Protein AF-A0A4Q3LIH8-F1 (afdb_monomer_lite)

Foldseek 3Di:
DDDDDDDDDDDPDPDDDPVVVVVVVVVVLLVVLLVLLV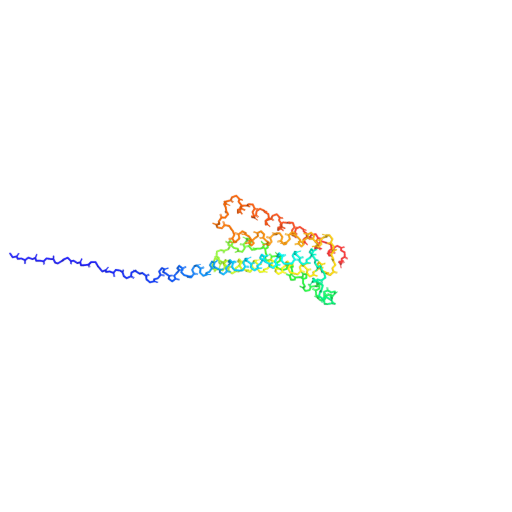VLLVLLVVLVCCVVPPLLVLEPPPLLVDPVLCVVLLVLLVVLLVLLVCLVVQLPDPVCVVPNSVSLSSNLVSLSSNLSSLSNNCSVPNDPLSVLLNVLSSLLSNLSSCCSNCVVPDDPVSNVVSVVSNVVSSVVNVVSSVVVVVCCVVPVD

Secondary structure (DSSP, 8-state):
--------PPP----SHHHHHHHHHHHHHHHHHHHHHHHHHHHHHHHHHHHHH-GGGG--THHHHSHHHHHHHHHHHHHHHHHHHHHHHHTT-GGGGGGHHHHHHHHHHHHHHHHHHHHHHHHH---HHHHHHHHHHHHHHHHHHHHHHHTTTS-HHHHHHHHHHHHHHHHHHHHHHHHHHHHHHHHH-

pLDDT: mean 87.02, std 15.23, range [40.81, 98.31]

Sequence (189 aa):
MISAFAPLLPARVGRTARPARAAKRVRAKAADTRSLAWCVLLFTLLLQAALALYPAALKLGAIQSSAAFKIASGYTMLALLAFAFGFGALRRLPALAPHVRRLHELHQVAGLAIVVLLALHVGQRPTGFLLGTFHAMALGVACGALRTLVGPRAGRAASAGLLGIHIAASCLVAAAALLHLYFVYAYTA

Radius of gyration: 24.88 Å; chains: 1; bounding box: 87×36×76 Å

Structure (mmCIF, N/CA/C/O backbone):
data_AF-A0A4Q3LIH8-F1
#
_entry.id   AF-A0A4Q3LIH8-F1
#
loop_
_atom_site.group_PDB
_atom_site.id
_atom_site.type_symbol
_atom_site.label_atom_id
_atom_site.label_alt_id
_atom_site.label_comp_id
_atom_site.label_asym_id
_atom_site.label_entity_id
_atom_site.label_seq_id
_atom_site.pdbx_PDB_ins_code
_atom_site.Cartn_x
_atom_site.Cartn_y
_atom_site.Cartn_z
_atom_site.occupancy
_atom_site.B_iso_or_equiv
_atom_site.auth_seq_id
_atom_site.auth_comp_id
_atom_site.auth_asym_id
_atom_site.auth_atom_id
_atom_site.pdbx_PDB_model_num
ATOM 1 N N . MET A 1 1 ? -68.896 9.487 55.558 1.00 40.81 1 MET A N 1
ATOM 2 C CA . MET A 1 1 ? -69.031 9.592 54.090 1.00 40.81 1 MET A CA 1
ATOM 3 C C . MET A 1 1 ? -67.744 9.098 53.462 1.00 40.81 1 MET A C 1
ATOM 5 O O . MET A 1 1 ? -66.673 9.547 53.845 1.00 40.81 1 MET A O 1
ATOM 9 N N . ILE A 1 2 ? -67.878 8.087 52.611 1.00 44.44 2 ILE A N 1
ATOM 10 C CA . ILE A 1 2 ? -66.812 7.308 51.979 1.00 44.44 2 ILE A CA 1
ATOM 11 C C . ILE A 1 2 ? -66.262 8.114 50.798 1.00 44.44 2 ILE A C 1
ATOM 13 O O . ILE A 1 2 ? -67.031 8.444 49.902 1.00 44.44 2 ILE A O 1
ATOM 17 N N . SER A 1 3 ? -64.956 8.385 50.771 1.00 43.91 3 SER A N 1
ATOM 18 C CA . SER A 1 3 ? -64.254 8.799 49.550 1.00 43.91 3 SER A CA 1
ATOM 19 C C . SER A 1 3 ? -63.131 7.816 49.271 1.00 43.91 3 SER A C 1
ATOM 21 O O . SER A 1 3 ? -62.064 7.855 49.879 1.00 43.91 3 SER A O 1
ATOM 23 N N . ALA A 1 4 ? -63.426 6.907 48.348 1.00 48.81 4 ALA A N 1
ATOM 24 C CA . ALA A 1 4 ? -62.461 6.070 47.669 1.00 48.81 4 ALA A CA 1
ATOM 25 C C . ALA A 1 4 ? -61.639 6.941 46.707 1.00 48.81 4 ALA A C 1
ATOM 27 O O . ALA A 1 4 ? -62.205 7.602 45.838 1.00 48.81 4 ALA A O 1
ATOM 28 N N . PHE A 1 5 ? -60.314 6.920 46.837 1.00 47.44 5 PHE A N 1
ATOM 29 C CA . PHE A 1 5 ? -59.406 7.409 45.801 1.00 47.44 5 PHE A CA 1
ATOM 30 C C . PHE A 1 5 ? -58.617 6.217 45.261 1.00 47.44 5 PHE A C 1
ATOM 32 O O . PHE A 1 5 ? -57.867 5.560 45.981 1.00 47.44 5 PHE A O 1
ATOM 39 N N . ALA A 1 6 ? -58.875 5.904 43.994 1.00 51.16 6 ALA A N 1
ATOM 40 C CA . ALA A 1 6 ? -58.273 4.804 43.259 1.00 51.16 6 ALA A CA 1
ATOM 41 C C . ALA A 1 6 ? -56.761 5.025 43.042 1.00 51.16 6 ALA A C 1
ATOM 43 O O . ALA A 1 6 ? -56.342 6.157 42.783 1.00 51.16 6 ALA A O 1
ATOM 44 N N . PRO A 1 7 ? -55.928 3.970 43.073 1.00 53.75 7 PRO A N 1
ATOM 45 C CA . PRO A 1 7 ? -54.529 4.082 42.692 1.00 53.75 7 PRO A CA 1
ATOM 46 C C . PRO A 1 7 ? -54.397 4.198 41.166 1.00 53.75 7 PRO A C 1
ATOM 48 O O . PRO A 1 7 ? -54.852 3.340 40.409 1.00 53.75 7 PRO A O 1
ATOM 51 N N . LEU A 1 8 ? -53.737 5.267 40.717 1.00 52.25 8 LEU A N 1
ATOM 52 C CA . LEU A 1 8 ? -53.278 5.443 39.341 1.00 52.25 8 LEU A CA 1
ATOM 53 C C . LEU A 1 8 ? -52.257 4.346 38.999 1.00 52.25 8 LEU A C 1
ATOM 55 O O . LEU A 1 8 ? -51.157 4.304 39.550 1.00 52.25 8 LEU A O 1
ATOM 59 N N . LEU A 1 9 ? -52.623 3.455 38.077 1.00 54.50 9 LEU A N 1
ATOM 60 C CA . LEU A 1 9 ? -51.712 2.481 37.476 1.00 54.50 9 LEU A CA 1
ATOM 61 C C . LEU A 1 9 ? -50.591 3.203 36.703 1.00 54.50 9 LEU A C 1
ATOM 63 O O . LEU A 1 9 ? -50.885 4.109 35.918 1.00 54.50 9 LEU A O 1
ATOM 67 N N . PRO A 1 10 ? -49.317 2.788 36.827 1.00 49.22 10 PRO A N 1
ATOM 68 C CA . PRO A 1 10 ? -48.265 3.308 35.971 1.00 49.22 10 PRO A CA 1
ATOM 69 C C . PRO A 1 10 ? -48.471 2.807 34.539 1.00 49.22 10 PRO A C 1
ATOM 71 O O . PRO A 1 10 ? -48.531 1.602 34.273 1.00 49.22 10 PRO A O 1
ATOM 74 N N . ALA A 1 11 ? -48.544 3.750 33.601 1.00 50.56 11 ALA A N 1
ATOM 75 C CA . ALA A 1 11 ? -48.501 3.476 32.176 1.00 50.56 11 ALA A CA 1
ATOM 76 C C . ALA A 1 11 ? -47.264 2.618 31.857 1.00 50.56 11 ALA A C 1
ATOM 78 O O . ALA A 1 11 ? -46.122 3.037 32.065 1.00 50.56 11 ALA A O 1
ATOM 79 N N . ARG A 1 12 ? -47.483 1.399 31.344 1.00 51.50 12 ARG A N 1
ATOM 80 C CA . ARG A 1 12 ? -46.418 0.562 30.783 1.00 51.50 12 ARG A CA 1
ATOM 81 C C . ARG A 1 12 ? -45.779 1.311 29.618 1.00 51.50 12 ARG A C 1
ATOM 83 O O . ARG A 1 12 ? -46.295 1.319 28.504 1.00 51.50 12 ARG A O 1
ATOM 90 N N . VAL A 1 13 ? -44.626 1.919 29.880 1.00 52.50 13 VAL A N 1
ATOM 91 C CA . VAL A 1 13 ? -43.728 2.443 28.853 1.00 52.50 13 VAL A CA 1
ATOM 92 C C . VAL A 1 13 ? -43.340 1.278 27.945 1.00 52.50 13 VAL A C 1
ATOM 94 O O . VAL A 1 13 ? -42.599 0.383 28.351 1.00 52.50 13 VAL A O 1
ATOM 97 N N . GLY A 1 14 ? -43.841 1.293 26.709 1.00 50.75 14 GLY A N 1
ATOM 98 C CA . GLY A 1 14 ? -43.462 0.380 25.633 1.00 50.75 14 GLY A CA 1
ATOM 99 C C . GLY A 1 14 ? -41.991 0.546 25.240 1.00 50.75 14 GLY A C 1
ATOM 100 O O . GLY A 1 14 ? -41.656 1.095 24.195 1.00 50.75 14 GLY A O 1
ATOM 101 N N . ARG A 1 15 ? -41.079 0.074 26.090 1.00 55.94 15 ARG A N 1
ATOM 102 C CA . ARG A 1 15 ? -39.667 -0.167 25.783 1.00 55.94 15 ARG A CA 1
ATOM 103 C C . ARG A 1 15 ? -39.542 -1.633 25.395 1.00 55.94 15 ARG A C 1
ATOM 105 O O . ARG A 1 15 ? -39.842 -2.467 26.233 1.00 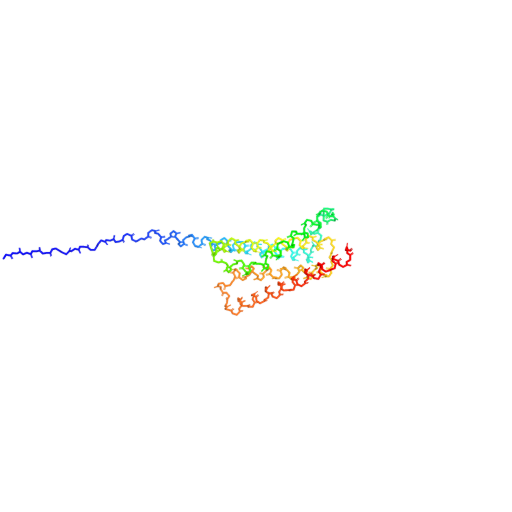55.94 15 ARG A O 1
ATOM 112 N N . THR A 1 16 ? -39.085 -1.942 24.174 1.00 54.38 16 THR A N 1
ATOM 113 C CA . THR A 1 16 ? -38.210 -3.119 23.897 1.00 54.38 16 THR A CA 1
ATOM 114 C C . THR A 1 16 ? -37.835 -3.342 22.423 1.00 54.38 16 THR A C 1
ATOM 116 O O . THR A 1 16 ? -36.834 -4.006 22.175 1.00 54.38 16 THR A O 1
ATOM 119 N N . ALA A 1 17 ? -38.494 -2.752 21.416 1.00 51.19 17 ALA A N 1
ATOM 120 C CA . ALA A 1 17 ? -38.162 -3.088 20.013 1.00 51.19 17 ALA A CA 1
ATOM 121 C C . ALA A 1 17 ? -36.977 -2.302 19.389 1.00 51.19 17 ALA A C 1
ATOM 123 O O . ALA A 1 17 ? -36.307 -2.781 18.469 1.00 51.19 17 ALA A O 1
ATOM 124 N N . ARG A 1 18 ? -36.687 -1.087 19.877 1.00 53.25 18 ARG A N 1
ATOM 125 C CA . ARG A 1 18 ? -35.629 -0.199 19.344 1.00 53.25 18 ARG A CA 1
ATOM 126 C C . ARG A 1 18 ? -34.171 -0.630 19.652 1.00 53.25 18 ARG A C 1
ATOM 128 O O . ARG A 1 18 ? -33.345 -0.496 18.745 1.00 53.25 18 ARG A O 1
ATOM 135 N N . PRO A 1 19 ? -33.814 -1.180 20.837 1.00 58.50 19 PRO A N 1
ATOM 136 C CA . PRO A 1 19 ? -32.423 -1.540 21.144 1.00 58.50 19 PRO A CA 1
ATOM 137 C C . PRO A 1 19 ? -31.917 -2.755 20.349 1.00 58.50 19 PRO A C 1
ATOM 139 O O . PRO A 1 19 ? -30.764 -2.764 19.922 1.00 58.50 19 PRO A O 1
ATOM 142 N N . ALA A 1 20 ? -32.777 -3.735 20.047 1.00 60.19 20 ALA A N 1
ATOM 143 C CA . ALA A 1 20 ? -32.388 -4.932 19.293 1.00 60.19 20 ALA A CA 1
ATOM 144 C C . ALA A 1 20 ? -32.005 -4.621 17.832 1.00 60.19 20 ALA A C 1
ATOM 146 O O . ALA A 1 20 ? -31.022 -5.151 17.309 1.00 60.19 20 ALA A O 1
ATOM 147 N N . ARG A 1 21 ? -32.730 -3.702 17.170 1.00 60.62 21 ARG A N 1
ATOM 148 C CA . ARG A 1 21 ? -32.404 -3.254 15.801 1.00 60.62 21 ARG A CA 1
ATOM 149 C C . ARG A 1 21 ? -31.117 -2.424 15.753 1.00 60.62 21 ARG A C 1
ATOM 151 O O . ARG A 1 21 ? -30.351 -2.559 14.798 1.00 60.62 21 ARG A O 1
ATOM 158 N N . ALA A 1 22 ? -30.855 -1.602 16.773 1.00 60.53 22 ALA A N 1
ATOM 159 C CA . ALA A 1 22 ? -29.607 -0.847 16.893 1.00 60.53 22 ALA A CA 1
ATOM 160 C C . ALA A 1 22 ? -28.404 -1.777 17.136 1.00 60.53 22 ALA A C 1
ATOM 162 O O . ALA A 1 22 ? -27.413 -1.688 16.413 1.00 60.53 22 ALA A O 1
ATOM 163 N N . ALA A 1 23 ? -28.527 -2.742 18.054 1.00 61.34 23 ALA A N 1
ATOM 164 C CA . ALA A 1 23 ? -27.495 -3.744 18.325 1.00 61.34 23 ALA A CA 1
ATOM 165 C C . ALA A 1 23 ? -27.186 -4.618 17.095 1.00 61.34 23 ALA A C 1
ATOM 167 O O . ALA A 1 23 ? -26.019 -4.835 16.767 1.00 61.34 23 ALA A O 1
ATOM 168 N N . LYS A 1 24 ? -28.213 -5.052 16.345 1.00 55.69 24 LYS A N 1
ATOM 169 C CA . LYS A 1 24 ? -28.036 -5.807 15.091 1.00 55.69 24 LYS A CA 1
ATOM 170 C C . LYS A 1 24 ? -27.290 -4.991 14.027 1.00 55.69 24 LYS A C 1
ATOM 172 O O . LYS A 1 24 ? -26.393 -5.522 13.378 1.00 55.69 24 LYS A O 1
ATOM 177 N N . ARG A 1 25 ? -27.600 -3.694 13.881 1.00 59.91 25 ARG A N 1
ATOM 178 C CA . ARG A 1 25 ? -26.897 -2.788 12.949 1.00 59.91 25 ARG A CA 1
ATOM 179 C C . ARG A 1 25 ? -25.441 -2.548 13.350 1.00 59.91 25 ARG A C 1
ATOM 181 O O . ARG A 1 25 ? -24.587 -2.516 12.474 1.00 59.91 25 ARG A O 1
ATOM 188 N N . VAL A 1 26 ? -25.145 -2.394 14.641 1.00 62.34 26 VAL A N 1
ATOM 189 C CA . VAL A 1 26 ? -23.762 -2.245 15.134 1.00 62.34 26 VAL A CA 1
ATOM 190 C C . VAL A 1 26 ? -22.959 -3.526 14.893 1.00 62.34 26 VAL A C 1
ATOM 192 O O . VAL A 1 26 ? -21.840 -3.459 14.392 1.00 62.34 26 VAL A O 1
ATOM 195 N N . ARG A 1 27 ? -23.548 -4.699 15.162 1.00 59.47 27 ARG A N 1
ATOM 196 C CA . ARG A 1 27 ? -22.895 -6.000 14.959 1.00 59.47 27 ARG A CA 1
ATOM 197 C C . ARG A 1 27 ? -22.630 -6.306 13.481 1.00 59.47 27 ARG A C 1
ATOM 199 O O . ARG A 1 27 ? -21.543 -6.773 13.165 1.00 59.47 27 ARG A O 1
ATOM 206 N N . ALA A 1 28 ? -23.573 -5.990 12.590 1.00 55.25 28 ALA A N 1
ATOM 207 C CA . ALA A 1 28 ? -23.374 -6.110 11.142 1.00 55.25 28 ALA A CA 1
ATOM 208 C C . ALA A 1 28 ? -22.247 -5.185 10.647 1.00 55.25 28 ALA A C 1
ATOM 210 O O . ALA A 1 28 ? -21.330 -5.633 9.970 1.00 55.25 28 ALA A O 1
ATOM 211 N N . LYS A 1 29 ? -22.232 -3.921 11.091 1.00 60.78 29 LYS A N 1
ATOM 212 C CA . LYS A 1 29 ? -21.175 -2.958 10.731 1.00 60.78 29 LYS A CA 1
ATOM 213 C C . LYS A 1 29 ? -19.777 -3.377 11.201 1.00 60.78 29 LYS A C 1
ATOM 215 O O . LYS A 1 29 ? -18.802 -3.090 10.517 1.00 60.78 29 LYS A O 1
ATOM 220 N N . ALA A 1 30 ? -19.669 -4.033 12.357 1.00 62.81 30 ALA A N 1
ATOM 221 C CA . ALA A 1 30 ? -18.403 -4.574 12.860 1.00 62.81 30 ALA A CA 1
ATOM 222 C C . ALA A 1 30 ? -17.968 -5.869 12.144 1.00 62.81 30 ALA A C 1
ATOM 224 O O . ALA A 1 30 ? -16.790 -6.223 12.174 1.00 62.81 30 ALA A O 1
ATOM 225 N N . ALA A 1 31 ? -18.909 -6.592 11.528 1.00 64.25 31 ALA A N 1
ATOM 226 C CA . ALA A 1 31 ? -18.611 -7.768 10.718 1.00 64.25 31 ALA A CA 1
ATOM 227 C C . ALA A 1 31 ? -18.018 -7.368 9.357 1.00 64.25 31 ALA A C 1
ATOM 229 O O . ALA A 1 31 ? -17.007 -7.940 8.959 1.00 64.25 31 ALA A O 1
ATOM 230 N N . ASP A 1 32 ? -18.567 -6.336 8.707 1.00 74.12 32 ASP A N 1
ATOM 231 C CA . ASP A 1 32 ? -18.081 -5.837 7.411 1.00 74.12 32 ASP A CA 1
ATOM 232 C C . ASP A 1 32 ? -16.605 -5.406 7.465 1.00 74.12 32 ASP A C 1
ATOM 234 O O . ASP A 1 32 ? -15.797 -5.814 6.632 1.00 74.12 32 ASP A O 1
ATOM 238 N N . THR A 1 33 ? -16.218 -4.625 8.480 1.00 81.81 33 THR A N 1
ATOM 239 C CA . THR A 1 33 ? -14.833 -4.143 8.630 1.00 81.81 33 THR A CA 1
ATOM 240 C C . THR A 1 33 ? -13.849 -5.273 8.929 1.00 81.81 33 THR A C 1
ATOM 242 O O . THR A 1 33 ? -12.689 -5.214 8.524 1.00 81.81 33 THR A O 1
ATOM 245 N N . ARG A 1 34 ? -14.304 -6.334 9.604 1.00 89.62 34 ARG A N 1
ATOM 246 C CA . ARG A 1 34 ? -13.510 -7.551 9.808 1.00 89.62 34 ARG A CA 1
ATOM 247 C C . ARG A 1 34 ? -13.376 -8.372 8.535 1.00 89.62 34 ARG A C 1
ATOM 249 O O . ARG A 1 34 ? -12.292 -8.883 8.283 1.00 89.62 34 ARG A O 1
ATOM 256 N N . SER A 1 35 ? -14.442 -8.492 7.747 1.00 91.00 35 SER A N 1
ATOM 257 C CA . SER A 1 35 ? -14.392 -9.185 6.459 1.00 91.00 35 SER A CA 1
ATOM 258 C C . SER A 1 35 ? -13.393 -8.507 5.526 1.00 91.00 35 SER A C 1
ATOM 260 O O . SER A 1 35 ? -12.528 -9.176 4.971 1.00 91.00 35 SER A O 1
ATOM 262 N N . LEU A 1 36 ? -13.451 -7.175 5.421 1.00 93.38 36 LEU A N 1
ATOM 263 C CA . LEU A 1 36 ? -12.495 -6.410 4.623 1.00 93.38 36 LEU A CA 1
ATOM 264 C C . LEU A 1 36 ? -11.057 -6.600 5.124 1.00 93.38 36 LEU A C 1
ATOM 266 O O . LEU A 1 36 ? -10.168 -6.866 4.321 1.00 93.38 36 LEU A O 1
ATOM 270 N N . ALA A 1 37 ? -10.825 -6.533 6.438 1.00 94.00 37 ALA A N 1
ATOM 271 C CA . ALA A 1 37 ? -9.495 -6.750 7.007 1.00 94.00 37 ALA A CA 1
ATOM 272 C C . ALA A 1 37 ? -8.948 -8.161 6.721 1.00 94.00 37 ALA A C 1
ATOM 274 O O . ALA A 1 37 ? -7.762 -8.301 6.428 1.00 94.00 37 ALA A O 1
ATOM 275 N N . TRP A 1 38 ? -9.794 -9.196 6.752 1.00 96.50 38 TRP A N 1
ATOM 276 C CA . TRP A 1 38 ? -9.405 -10.547 6.337 1.00 96.50 38 TRP A CA 1
ATOM 277 C C . TRP A 1 38 ? -9.012 -10.604 4.866 1.00 96.50 38 TRP A C 1
ATOM 279 O O . TRP A 1 38 ? -7.960 -11.156 4.555 1.00 96.50 38 TRP A O 1
ATOM 289 N N . CYS A 1 39 ? -9.808 -10.002 3.977 1.00 96.50 39 CYS A N 1
ATOM 290 C CA . CYS A 1 39 ? -9.480 -9.930 2.555 1.00 96.50 39 CYS A CA 1
ATOM 291 C C . CYS A 1 39 ? -8.137 -9.225 2.335 1.00 96.50 39 CYS A C 1
ATOM 293 O O . CYS A 1 39 ? -7.271 -9.758 1.651 1.00 96.50 39 CYS A O 1
ATOM 295 N N . VAL A 1 40 ? -7.938 -8.060 2.958 1.00 97.38 40 VAL A N 1
ATOM 296 C CA . VAL A 1 40 ? -6.692 -7.288 2.862 1.00 97.38 40 VAL A CA 1
ATOM 297 C C . VAL A 1 40 ? -5.497 -8.116 3.327 1.00 97.38 40 VAL A C 1
ATOM 299 O O . VAL A 1 40 ? -4.489 -8.177 2.623 1.00 97.38 40 VAL A O 1
ATOM 302 N N . LEU A 1 41 ? -5.608 -8.782 4.479 1.00 97.75 41 LEU A N 1
ATOM 303 C CA . LEU A 1 41 ? -4.542 -9.634 4.995 1.00 97.75 41 LEU A CA 1
ATOM 304 C C . LEU A 1 41 ? -4.247 -10.794 4.040 1.00 97.75 41 LEU A C 1
ATOM 306 O O . LEU A 1 41 ? -3.094 -10.989 3.668 1.00 97.75 41 LEU A O 1
ATOM 310 N N . LEU A 1 42 ? -5.277 -11.527 3.612 1.00 97.88 42 LEU A N 1
ATOM 311 C CA . LEU A 1 42 ? -5.127 -12.681 2.730 1.00 97.88 42 LEU A CA 1
ATOM 312 C C . LEU A 1 42 ? -4.467 -12.287 1.407 1.00 97.88 42 LEU A C 1
ATOM 314 O O . LEU A 1 42 ? -3.474 -12.896 1.027 1.00 97.88 42 LEU A O 1
ATOM 318 N N . PHE A 1 43 ? -4.956 -11.240 0.738 1.00 97.19 43 PHE A N 1
ATOM 319 C CA . PHE A 1 43 ? -4.354 -10.760 -0.506 1.00 97.19 43 PHE A CA 1
ATOM 320 C C . PHE A 1 43 ? -2.903 -10.311 -0.312 1.00 97.19 43 PHE A C 1
ATOM 322 O O . PHE A 1 43 ? -2.054 -10.628 -1.140 1.00 97.19 43 PHE A O 1
ATOM 329 N N . THR A 1 44 ? -2.593 -9.623 0.789 1.00 97.44 44 THR A N 1
ATOM 330 C CA . THR A 1 44 ? -1.216 -9.192 1.086 1.00 97.44 44 THR A CA 1
ATOM 331 C C . THR A 1 44 ? -0.281 -10.393 1.245 1.00 97.44 44 THR A C 1
ATOM 333 O O . THR A 1 44 ? 0.824 -10.396 0.702 1.00 97.44 44 THR A O 1
ATOM 336 N N . LEU A 1 45 ? -0.732 -11.439 1.944 1.00 97.56 45 LEU A N 1
ATOM 337 C CA . LEU A 1 45 ? 0.026 -12.679 2.116 1.00 97.56 45 LEU A CA 1
ATOM 338 C C . LEU A 1 45 ? 0.169 -13.454 0.804 1.00 97.56 45 LEU A C 1
ATOM 340 O O . LEU A 1 45 ? 1.252 -13.954 0.519 1.00 97.56 45 LEU A O 1
ATOM 344 N N . LEU A 1 46 ? -0.883 -13.513 -0.016 1.00 97.38 46 LEU A N 1
ATOM 345 C CA . LEU A 1 46 ? -0.831 -14.146 -1.334 1.00 97.38 46 LEU A CA 1
ATOM 346 C C . LEU A 1 46 ? 0.155 -13.438 -2.265 1.00 97.38 46 LEU A C 1
ATOM 348 O O . LEU A 1 46 ? 0.901 -14.113 -2.961 1.00 97.38 46 LEU A O 1
ATOM 352 N N . LEU A 1 47 ? 0.215 -12.102 -2.254 1.00 96.56 47 LEU A N 1
ATOM 353 C CA . LEU A 1 47 ? 1.191 -11.349 -3.050 1.00 96.56 47 LEU A CA 1
ATOM 354 C C . LEU A 1 47 ? 2.629 -11.576 -2.569 1.00 96.56 47 LEU A C 1
ATOM 356 O O . LEU A 1 47 ? 3.522 -11.758 -3.393 1.00 96.56 47 LEU A O 1
ATOM 360 N N . GLN A 1 48 ? 2.854 -11.610 -1.253 1.00 96.38 48 GLN A N 1
ATOM 361 C CA . GLN A 1 48 ? 4.156 -11.966 -0.674 1.00 96.38 48 GLN A CA 1
ATOM 362 C C . GLN A 1 48 ? 4.572 -13.394 -1.058 1.00 96.38 48 GLN A C 1
ATOM 364 O O . GLN A 1 48 ? 5.700 -13.613 -1.494 1.00 96.38 48 GLN A O 1
ATOM 369 N N . ALA A 1 49 ? 3.653 -14.357 -0.956 1.00 96.06 49 ALA A N 1
ATOM 370 C CA . ALA A 1 49 ? 3.896 -15.741 -1.348 1.00 96.06 49 ALA A CA 1
ATOM 371 C C . ALA A 1 49 ? 4.146 -15.871 -2.857 1.00 96.06 49 ALA A C 1
ATOM 373 O O . ALA A 1 49 ? 5.071 -16.570 -3.258 1.00 96.06 49 ALA A O 1
ATOM 374 N N . ALA A 1 50 ? 3.378 -15.166 -3.693 1.00 95.00 50 ALA A N 1
ATOM 375 C CA . ALA A 1 50 ? 3.583 -15.130 -5.137 1.00 95.00 50 ALA A CA 1
ATOM 376 C C . ALA A 1 50 ? 4.967 -14.575 -5.483 1.00 95.00 50 ALA A C 1
ATOM 378 O O . ALA A 1 50 ? 5.676 -15.176 -6.281 1.00 95.00 50 ALA A O 1
ATOM 379 N N . LEU A 1 51 ? 5.393 -13.482 -4.843 1.00 93.75 51 LEU A N 1
ATOM 380 C CA . LEU A 1 51 ? 6.725 -12.921 -5.053 1.00 93.75 51 LEU A CA 1
ATOM 381 C C . LEU A 1 51 ? 7.839 -13.898 -4.645 1.00 93.75 51 LEU A C 1
ATOM 383 O O . LEU A 1 51 ? 8.818 -14.035 -5.374 1.00 93.75 51 LEU A O 1
ATOM 387 N N . ALA A 1 52 ? 7.691 -14.569 -3.500 1.00 93.12 52 ALA A N 1
ATOM 388 C CA . ALA A 1 52 ? 8.705 -15.470 -2.960 1.00 93.12 52 ALA A CA 1
ATOM 389 C C . ALA A 1 52 ? 8.798 -16.811 -3.708 1.00 93.12 52 ALA A C 1
ATOM 391 O O . ALA A 1 52 ? 9.897 -17.308 -3.939 1.00 93.12 52 ALA A O 1
ATOM 392 N N . LEU A 1 53 ? 7.658 -17.410 -4.063 1.00 95.19 53 LEU A N 1
ATOM 393 C CA . LEU A 1 53 ? 7.592 -18.771 -4.604 1.00 95.19 53 LEU A CA 1
ATOM 394 C C . LEU A 1 53 ? 7.515 -18.802 -6.131 1.00 95.19 53 LEU A C 1
ATOM 396 O O . LEU A 1 53 ? 8.052 -19.712 -6.756 1.00 95.19 53 LEU A O 1
ATOM 400 N N . TYR A 1 54 ? 6.828 -17.835 -6.743 1.00 93.00 54 TYR A N 1
ATOM 401 C CA . TYR A 1 54 ? 6.597 -17.830 -8.184 1.00 93.00 54 TYR A CA 1
ATOM 402 C C . TYR A 1 54 ? 6.500 -16.400 -8.743 1.00 93.00 54 TYR A C 1
ATOM 404 O O . TYR A 1 54 ? 5.433 -15.969 -9.192 1.00 93.00 54 TYR A O 1
ATOM 412 N N . PRO A 1 55 ? 7.615 -15.641 -8.766 1.00 87.38 55 PRO A N 1
ATOM 413 C CA . PRO A 1 55 ? 7.618 -14.228 -9.163 1.00 87.38 55 PRO A CA 1
ATOM 414 C C . PRO A 1 55 ? 7.130 -14.000 -10.603 1.00 87.38 55 PRO A C 1
ATOM 416 O O . PRO A 1 55 ? 6.705 -12.899 -10.951 1.00 87.38 55 PRO A O 1
ATOM 419 N N . ALA A 1 56 ? 7.146 -15.039 -11.445 1.00 88.94 56 ALA A N 1
ATOM 420 C CA . ALA A 1 56 ? 6.566 -15.005 -12.783 1.00 88.94 56 ALA A CA 1
ATOM 421 C C . ALA A 1 56 ? 5.049 -14.730 -12.783 1.00 88.94 56 ALA A C 1
ATOM 423 O O . ALA A 1 56 ? 4.575 -14.089 -13.716 1.00 88.94 56 ALA A O 1
ATOM 424 N N . ALA A 1 57 ? 4.298 -15.105 -11.737 1.00 89.88 57 ALA A N 1
ATOM 425 C CA . ALA A 1 57 ? 2.868 -14.780 -11.628 1.00 89.88 57 ALA A CA 1
ATOM 426 C C . ALA A 1 57 ? 2.584 -13.273 -11.525 1.00 89.88 57 ALA A C 1
ATOM 428 O O . ALA A 1 57 ? 1.467 -12.842 -11.798 1.00 89.88 57 ALA A O 1
ATOM 429 N N . LEU A 1 58 ? 3.575 -12.461 -11.145 1.00 90.12 58 LEU A N 1
ATOM 430 C CA . LEU A 1 58 ? 3.435 -11.005 -11.056 1.00 90.12 58 LEU A CA 1
ATOM 431 C C . LEU A 1 58 ? 3.781 -10.293 -12.376 1.00 90.12 58 LEU A C 1
ATOM 433 O O . LEU A 1 58 ? 3.669 -9.068 -12.464 1.00 90.12 58 LEU A O 1
ATOM 437 N N . LYS A 1 59 ? 4.187 -11.042 -13.411 1.00 90.81 59 LYS A N 1
ATOM 438 C CA . LYS A 1 59 ? 4.497 -10.519 -14.745 1.00 90.81 59 LYS A CA 1
ATOM 439 C C . LYS A 1 59 ? 3.250 -10.572 -15.624 1.00 90.81 59 LYS A C 1
ATOM 441 O O . LYS A 1 59 ? 2.872 -11.630 -16.109 1.00 90.81 59 LYS A O 1
ATOM 446 N N . LEU A 1 60 ? 2.648 -9.415 -15.888 1.00 83.19 60 LEU A N 1
ATOM 447 C CA . LEU A 1 60 ? 1.482 -9.276 -16.776 1.00 83.19 60 LEU A CA 1
ATOM 448 C C . LEU A 1 60 ? 1.870 -8.979 -18.240 1.00 83.19 60 LEU A C 1
ATOM 450 O O . LEU A 1 60 ? 1.036 -8.567 -19.042 1.00 83.19 60 LEU A O 1
ATOM 454 N N . GLY A 1 61 ? 3.141 -9.167 -18.605 1.00 83.00 61 GLY A N 1
ATOM 455 C CA . GLY A 1 61 ? 3.630 -8.993 -19.974 1.00 83.00 61 GLY A CA 1
ATOM 456 C C . GLY A 1 61 ? 3.826 -7.529 -20.388 1.00 83.00 61 GLY A C 1
ATOM 457 O O . GLY A 1 61 ? 4.188 -6.673 -19.578 1.00 83.00 61 GLY A O 1
ATOM 458 N N . ALA A 1 62 ? 3.614 -7.241 -21.677 1.00 84.75 62 ALA A N 1
ATOM 459 C CA . ALA A 1 62 ? 4.000 -5.976 -22.315 1.00 84.75 62 ALA A CA 1
ATOM 460 C C . ALA A 1 62 ? 3.317 -4.726 -21.725 1.00 84.75 62 ALA A C 1
ATOM 462 O O . ALA A 1 62 ? 3.868 -3.621 -21.796 1.00 84.75 62 ALA A O 1
ATOM 463 N N . ILE A 1 63 ? 2.147 -4.879 -21.096 1.00 87.81 63 ILE A N 1
ATOM 464 C CA . ILE A 1 63 ? 1.414 -3.745 -20.525 1.00 87.81 63 ILE A CA 1
ATOM 465 C C . ILE A 1 63 ? 2.192 -3.075 -19.386 1.00 87.81 63 ILE A C 1
ATOM 467 O O . ILE A 1 63 ? 2.245 -1.847 -19.332 1.00 87.81 63 ILE A O 1
ATOM 471 N N . GLN A 1 64 ? 2.888 -3.854 -18.547 1.00 90.38 64 GLN A N 1
ATOM 472 C CA . GLN A 1 64 ? 3.690 -3.335 -17.430 1.00 90.38 64 GLN A CA 1
ATOM 473 C C . GLN A 1 64 ? 4.920 -2.553 -17.905 1.00 90.38 64 GLN A C 1
ATOM 475 O O . GLN A 1 64 ? 5.403 -1.656 -17.215 1.00 90.38 64 GLN A O 1
ATOM 480 N N . SER A 1 65 ? 5.441 -2.876 -19.092 1.00 87.56 65 SER A N 1
ATOM 481 C CA . SER A 1 65 ? 6.563 -2.140 -19.679 1.00 87.56 65 SER A CA 1
ATOM 482 C C . SER A 1 65 ? 6.154 -0.824 -20.340 1.00 87.56 65 SER A C 1
ATOM 484 O O . SER A 1 65 ? 7.029 0.013 -20.569 1.00 87.56 65 SER A O 1
ATOM 486 N N . SER A 1 66 ? 4.862 -0.621 -20.620 1.00 92.81 66 SER A N 1
ATOM 487 C CA . SER A 1 66 ? 4.380 0.587 -21.292 1.00 92.81 66 SER A CA 1
ATOM 488 C C . SER A 1 66 ? 4.595 1.847 -20.443 1.00 92.81 66 SER A C 1
ATOM 490 O O . SER A 1 66 ? 4.466 1.831 -19.216 1.00 92.81 66 SER A O 1
ATOM 492 N N . ALA A 1 67 ? 4.904 2.967 -21.101 1.00 92.56 67 ALA A N 1
ATOM 493 C CA . ALA A 1 67 ? 5.044 4.260 -20.431 1.00 92.56 67 ALA A CA 1
ATOM 494 C C . ALA A 1 67 ? 3.732 4.689 -19.751 1.00 92.56 67 ALA A C 1
ATOM 496 O O . ALA A 1 67 ? 3.747 5.123 -18.600 1.00 92.56 67 ALA A O 1
ATOM 497 N N . ALA A 1 68 ? 2.596 4.480 -20.428 1.00 93.69 68 ALA A N 1
ATOM 498 C CA . ALA A 1 68 ? 1.268 4.785 -19.903 1.00 93.69 68 ALA A CA 1
ATOM 499 C C . ALA A 1 68 ? 0.991 4.066 -18.574 1.00 93.69 68 ALA A C 1
ATOM 501 O O . ALA A 1 68 ? 0.559 4.706 -17.618 1.00 93.69 68 ALA A O 1
ATOM 502 N N . PHE A 1 69 ? 1.309 2.768 -18.475 1.00 93.62 69 PHE A N 1
ATOM 503 C CA . PHE A 1 69 ? 1.165 2.028 -17.221 1.00 93.62 69 PHE A CA 1
ATOM 504 C C . PHE A 1 69 ? 2.018 2.632 -16.105 1.00 93.62 69 PHE A C 1
ATOM 506 O O . PHE A 1 69 ? 1.508 2.859 -15.010 1.00 93.62 69 PHE A O 1
ATOM 513 N N . LYS A 1 70 ? 3.300 2.916 -16.364 1.00 91.44 70 LYS A N 1
ATOM 514 C CA . LYS A 1 70 ? 4.221 3.445 -15.344 1.00 91.44 70 LYS A CA 1
ATOM 515 C C . LYS A 1 70 ? 3.775 4.806 -14.818 1.00 91.44 70 LYS A C 1
ATOM 517 O O . LYS A 1 70 ? 3.757 5.006 -13.608 1.00 91.44 70 LYS A O 1
ATOM 522 N N . ILE A 1 71 ? 3.361 5.697 -15.715 1.00 92.50 71 ILE A N 1
ATOM 523 C CA . ILE A 1 71 ? 2.860 7.031 -15.371 1.00 92.50 71 ILE A CA 1
ATOM 524 C C . ILE A 1 71 ? 1.559 6.917 -14.571 1.00 92.50 71 ILE A C 1
ATOM 526 O O . ILE A 1 71 ? 1.467 7.436 -13.459 1.00 92.50 71 ILE A O 1
ATOM 530 N N . ALA A 1 72 ? 0.567 6.192 -15.100 1.00 95.75 72 ALA A N 1
ATOM 531 C CA . ALA A 1 72 ? -0.742 6.075 -14.467 1.00 95.75 72 ALA A CA 1
ATOM 532 C C . ALA A 1 72 ? -0.650 5.406 -13.089 1.00 95.75 72 ALA A C 1
ATOM 534 O O . ALA A 1 72 ? -1.185 5.924 -12.108 1.00 95.75 72 ALA A O 1
ATOM 535 N N . SER A 1 73 ? 0.063 4.281 -12.988 1.00 95.56 73 SER A N 1
ATOM 536 C CA . SER A 1 73 ? 0.251 3.576 -11.717 1.00 95.56 73 SER A CA 1
ATOM 537 C C . SER A 1 73 ? 1.100 4.379 -10.730 1.00 95.56 73 SER A C 1
ATOM 539 O O . SER A 1 73 ? 0.749 4.422 -9.555 1.00 95.56 73 SER A O 1
ATOM 541 N N . GLY A 1 74 ? 2.154 5.068 -11.182 1.00 93.94 74 GLY A N 1
ATOM 542 C CA . GLY A 1 74 ? 2.986 5.935 -10.345 1.00 93.94 74 GLY A CA 1
ATOM 543 C C . GLY A 1 74 ? 2.190 7.068 -9.695 1.00 93.94 74 GLY A C 1
ATOM 544 O O . GLY A 1 74 ? 2.181 7.190 -8.469 1.00 93.94 74 GLY A O 1
ATOM 545 N N . TYR A 1 75 ? 1.446 7.844 -10.491 1.00 95.56 75 TYR A N 1
ATOM 546 C CA . TYR A 1 75 ? 0.595 8.916 -9.962 1.00 95.56 75 TYR A CA 1
ATOM 547 C C . TYR A 1 75 ? -0.550 8.387 -9.098 1.00 95.56 75 TYR A C 1
ATOM 549 O O . TYR A 1 75 ? -0.875 8.989 -8.074 1.00 95.56 75 TYR A O 1
ATOM 557 N N . THR A 1 76 ? -1.123 7.234 -9.455 1.00 97.69 76 THR A N 1
ATOM 558 C CA . THR A 1 76 ? -2.146 6.581 -8.628 1.00 97.69 76 THR A CA 1
ATOM 559 C C . THR A 1 76 ? -1.579 6.199 -7.262 1.00 97.69 76 THR A C 1
ATOM 561 O O . THR A 1 76 ? -2.182 6.527 -6.242 1.00 97.69 76 THR A O 1
ATOM 564 N N . MET A 1 77 ? -0.402 5.566 -7.207 1.00 96.75 77 MET A N 1
ATOM 565 C CA . MET A 1 77 ? 0.257 5.240 -5.938 1.00 96.75 77 MET A CA 1
ATOM 566 C C . MET A 1 77 ? 0.549 6.498 -5.120 1.00 96.75 77 MET A C 1
ATOM 568 O O . MET A 1 77 ? 0.282 6.499 -3.922 1.00 96.75 77 MET A O 1
ATOM 572 N N . LEU A 1 78 ? 1.040 7.573 -5.746 1.00 95.94 78 LEU A N 1
ATOM 573 C CA . LEU A 1 78 ? 1.324 8.833 -5.058 1.00 95.94 78 LEU A CA 1
ATOM 574 C C . LEU A 1 78 ? 0.059 9.446 -4.437 1.00 95.94 78 LEU A C 1
ATOM 576 O O . LEU A 1 78 ? 0.074 9.827 -3.267 1.00 95.94 78 LEU A O 1
ATOM 580 N N . ALA A 1 79 ? -1.047 9.491 -5.183 1.00 97.25 79 ALA A N 1
ATOM 581 C CA . ALA A 1 79 ? -2.326 10.000 -4.691 1.00 97.25 79 ALA A CA 1
ATOM 582 C C . ALA A 1 79 ? -2.880 9.150 -3.534 1.00 97.25 79 ALA A C 1
ATOM 584 O O . ALA A 1 79 ? -3.308 9.686 -2.508 1.00 97.25 79 ALA A O 1
ATOM 585 N N . LEU A 1 80 ? -2.826 7.819 -3.663 1.00 97.94 80 LEU A N 1
ATOM 586 C CA . LEU A 1 80 ? -3.247 6.895 -2.608 1.00 97.94 80 LEU A CA 1
ATOM 587 C C . LEU A 1 80 ? -2.370 7.024 -1.359 1.00 97.94 80 LEU A C 1
ATOM 589 O O . LEU A 1 80 ? -2.890 6.981 -0.243 1.00 97.94 80 LEU A O 1
ATOM 593 N N . LEU A 1 81 ? -1.060 7.211 -1.530 1.00 96.62 81 LEU A N 1
ATOM 594 C CA . LEU A 1 81 ? -0.119 7.391 -0.431 1.00 96.62 81 LEU A CA 1
ATOM 595 C C . LEU A 1 81 ? -0.384 8.710 0.303 1.00 96.62 81 LEU A C 1
ATOM 597 O O . LEU A 1 81 ? -0.491 8.714 1.529 1.00 96.62 81 LEU A O 1
ATOM 601 N N . ALA A 1 82 ? -0.584 9.808 -0.431 1.00 96.56 82 ALA A N 1
ATOM 602 C CA . ALA A 1 82 ? -0.957 11.101 0.140 1.00 96.56 82 ALA A CA 1
ATOM 603 C C . ALA A 1 82 ? -2.261 11.008 0.950 1.00 96.56 82 ALA A C 1
ATOM 605 O O . ALA A 1 82 ? -2.325 11.480 2.088 1.00 96.56 82 ALA A O 1
ATOM 606 N N . PHE A 1 83 ? -3.278 10.322 0.417 1.00 97.19 83 PHE A N 1
ATOM 607 C CA . PHE A 1 83 ? -4.505 10.027 1.157 1.00 97.19 83 PHE A CA 1
ATOM 608 C C . PHE A 1 83 ? -4.239 9.181 2.415 1.00 97.19 83 PHE A C 1
ATOM 610 O O . PHE A 1 83 ? -4.751 9.500 3.491 1.00 97.19 83 PHE A O 1
ATOM 617 N N . ALA A 1 84 ? -3.426 8.125 2.313 1.00 94.88 84 ALA A N 1
ATOM 618 C CA . ALA A 1 84 ? -3.126 7.232 3.428 1.00 94.88 84 ALA A CA 1
ATOM 619 C C . ALA A 1 84 ? -2.414 7.953 4.585 1.00 94.88 84 ALA A C 1
ATOM 621 O O . ALA A 1 84 ? -2.780 7.734 5.741 1.00 94.88 84 ALA A O 1
ATOM 622 N N . PHE A 1 85 ? -1.475 8.859 4.295 1.00 93.94 85 PHE A N 1
ATOM 623 C CA . PHE A 1 85 ? -0.847 9.713 5.311 1.00 93.94 85 PHE A CA 1
ATOM 624 C C . PHE A 1 85 ? -1.804 10.782 5.849 1.00 93.94 85 PHE A C 1
ATOM 626 O O . PHE A 1 85 ? -1.865 11.014 7.060 1.00 93.94 85 PHE A O 1
ATOM 633 N N . GLY A 1 86 ? -2.610 11.389 4.974 1.00 94.38 86 GLY A N 1
ATOM 634 C CA . GLY A 1 86 ? -3.617 12.381 5.349 1.00 94.38 86 GLY A CA 1
ATOM 635 C C . GLY A 1 86 ? -4.743 11.821 6.226 1.00 94.38 86 GLY A C 1
ATOM 636 O O . GLY A 1 86 ? -5.347 12.563 7.002 1.00 94.38 86 GLY A O 1
ATOM 637 N N . PHE A 1 87 ? -5.000 10.508 6.182 1.00 93.25 87 PHE A N 1
ATOM 638 C CA . PHE A 1 87 ? -6.054 9.837 6.953 1.00 93.25 87 PHE A CA 1
ATOM 639 C C . PHE A 1 87 ? -6.023 10.184 8.449 1.00 93.25 87 PHE A C 1
ATOM 641 O O . PHE A 1 87 ? -7.070 10.404 9.065 1.00 93.25 87 PHE A O 1
ATOM 648 N N . GLY A 1 88 ? -4.825 10.266 9.038 1.00 88.25 88 GLY A N 1
ATOM 649 C CA . GLY A 1 88 ? -4.643 10.594 10.450 1.00 88.25 88 GLY A CA 1
ATOM 650 C C . GLY A 1 88 ? -5.187 11.974 10.832 1.00 88.25 88 GLY A C 1
ATOM 651 O O . GLY A 1 88 ? -5.732 12.114 11.931 1.00 88.25 88 GLY A O 1
ATOM 652 N N . ALA A 1 89 ? -5.077 12.950 9.927 1.00 92.38 89 ALA A N 1
ATOM 653 C CA . ALA A 1 89 ? -5.650 14.285 10.063 1.00 92.38 89 ALA A CA 1
ATOM 654 C C . ALA A 1 89 ? -7.148 14.284 9.723 1.00 92.38 89 ALA A C 1
ATOM 656 O O . ALA A 1 89 ? -7.950 14.778 10.514 1.00 92.38 89 ALA A O 1
ATOM 657 N N . LEU A 1 90 ? -7.544 13.643 8.615 1.00 92.31 90 LEU A N 1
ATOM 658 C CA . LEU A 1 90 ? -8.942 13.577 8.167 1.00 92.31 90 LEU A CA 1
ATOM 659 C C . LEU A 1 90 ? -9.873 13.007 9.244 1.00 92.31 90 LEU A C 1
ATOM 661 O O . LEU A 1 90 ? -10.937 13.561 9.503 1.00 92.31 90 LEU A O 1
ATOM 665 N N . ARG A 1 91 ? -9.463 11.940 9.940 1.00 91.75 91 ARG A N 1
ATOM 666 C CA . ARG A 1 91 ? -10.289 11.321 10.993 1.00 91.75 91 ARG A CA 1
ATOM 667 C C . ARG A 1 91 ? -10.496 12.197 12.237 1.00 91.75 91 ARG A C 1
ATOM 669 O O . ARG A 1 91 ? -11.332 11.852 13.064 1.00 91.75 91 ARG A O 1
ATOM 676 N N . ARG A 1 92 ? -9.706 13.264 12.414 1.00 92.38 92 ARG A N 1
ATOM 677 C CA . ARG A 1 92 ? -9.824 14.206 13.544 1.00 92.38 92 ARG A CA 1
ATOM 678 C C . ARG A 1 92 ? -10.801 15.344 13.250 1.00 92.38 92 ARG A C 1
ATOM 680 O O . ARG A 1 92 ? -11.172 16.060 14.173 1.00 92.38 92 ARG A O 1
ATOM 687 N N . LEU A 1 93 ? -11.216 15.513 11.994 1.00 93.75 93 LEU A N 1
ATOM 688 C CA . LEU A 1 93 ? -12.136 16.570 11.593 1.00 93.75 93 LEU A CA 1
ATOM 689 C C . LEU A 1 93 ? -13.563 16.245 12.072 1.00 93.75 93 LEU A C 1
ATOM 691 O O . LEU A 1 93 ? -14.112 15.218 11.659 1.00 93.75 93 LEU A O 1
ATOM 695 N N . PRO A 1 94 ? -14.210 17.116 12.875 1.00 91.62 94 PRO A N 1
ATOM 696 C CA . PRO A 1 94 ? -15.566 16.872 13.375 1.00 91.62 94 PRO A CA 1
ATOM 697 C C . PRO A 1 94 ? -16.593 16.664 12.256 1.00 91.62 94 PRO A C 1
ATOM 699 O O . PRO A 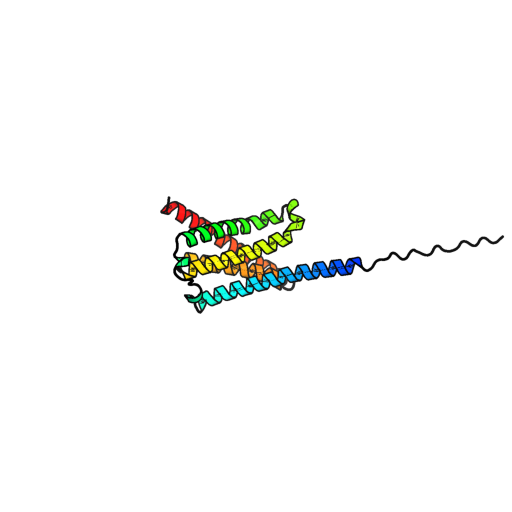1 94 ? -17.455 15.794 12.360 1.00 91.62 94 PRO A O 1
ATOM 702 N N . ALA A 1 95 ? -16.449 17.393 11.143 1.00 94.88 95 ALA A N 1
ATOM 703 C CA . ALA A 1 95 ? -17.314 17.276 9.968 1.00 94.88 95 ALA A CA 1
ATOM 704 C C . ALA A 1 95 ? -17.301 15.869 9.335 1.00 94.88 95 ALA A C 1
ATOM 706 O O . ALA A 1 95 ? -18.273 15.461 8.703 1.00 94.88 95 ALA A O 1
ATOM 707 N N . LEU A 1 96 ? -16.221 15.101 9.525 1.00 93.19 96 LEU A N 1
ATOM 708 C CA . LEU A 1 96 ? -16.074 13.751 8.982 1.00 93.19 96 LEU A CA 1
ATOM 709 C C . LEU A 1 96 ? -16.425 12.651 9.990 1.00 93.19 96 LEU A C 1
ATOM 711 O O . LEU A 1 96 ? -16.392 11.476 9.622 1.00 93.19 96 LEU A O 1
ATOM 715 N N . ALA A 1 97 ? -16.832 12.994 11.219 1.00 89.94 97 ALA A N 1
ATOM 716 C CA . ALA A 1 97 ? -17.288 12.042 12.234 1.00 89.94 97 ALA A CA 1
ATOM 717 C C . ALA A 1 97 ? -18.299 10.991 11.712 1.00 89.94 97 ALA A C 1
ATOM 719 O O . ALA A 1 97 ? -18.068 9.799 11.944 1.00 89.94 97 ALA A O 1
ATOM 720 N N . PRO A 1 98 ? -19.361 11.344 10.947 1.00 93.00 98 PRO A N 1
ATOM 721 C CA . PRO A 1 98 ? -20.294 10.342 10.415 1.00 93.00 98 PRO A CA 1
ATOM 722 C C . PRO A 1 98 ? -19.671 9.437 9.337 1.00 93.00 98 PRO A C 1
ATOM 724 O O . PRO A 1 98 ? -20.209 8.370 9.030 1.00 93.00 98 PRO A O 1
ATOM 727 N N . HIS A 1 99 ? -18.530 9.835 8.769 1.00 92.88 99 HIS A N 1
ATOM 728 C CA . HIS A 1 99 ? -17.844 9.159 7.671 1.00 92.88 99 HIS A CA 1
ATOM 729 C C . HIS A 1 99 ? -16.566 8.422 8.090 1.00 92.88 99 HIS A C 1
ATOM 731 O O . HIS A 1 99 ? -15.988 7.732 7.253 1.00 92.88 99 HIS A O 1
ATOM 737 N N . VAL A 1 100 ? -16.149 8.471 9.363 1.00 90.94 100 VAL A N 1
ATOM 738 C CA . VAL A 1 100 ? -14.912 7.822 9.856 1.00 90.94 100 VAL A CA 1
ATOM 739 C C . VAL A 1 100 ? -14.835 6.342 9.478 1.00 90.94 100 VAL A C 1
ATOM 741 O O . VAL A 1 100 ? -13.767 5.853 9.119 1.00 90.94 100 VAL A O 1
ATOM 744 N N . ARG A 1 101 ? -15.968 5.626 9.489 1.00 89.69 101 ARG A N 1
ATOM 745 C CA . ARG A 1 101 ? -16.012 4.229 9.034 1.00 89.69 101 ARG A CA 1
ATOM 746 C C . ARG A 1 101 ? -15.614 4.098 7.562 1.00 89.69 101 ARG A C 1
ATOM 748 O O . ARG A 1 101 ? -14.734 3.305 7.253 1.00 89.69 101 ARG A O 1
ATOM 755 N N . ARG A 1 102 ? -16.251 4.872 6.676 1.00 92.31 102 ARG A N 1
ATOM 756 C CA . ARG A 1 102 ? -15.936 4.850 5.240 1.00 92.31 102 ARG A CA 1
ATOM 757 C C . ARG A 1 102 ? -14.488 5.261 5.006 1.00 92.31 102 ARG A C 1
ATOM 759 O O . ARG A 1 102 ? -13.811 4.633 4.211 1.00 92.31 102 ARG A O 1
ATOM 766 N N . LEU A 1 103 ? -13.988 6.256 5.741 1.00 93.31 103 LEU A N 1
ATOM 767 C CA . LEU A 1 103 ? -12.580 6.652 5.671 1.00 93.31 103 LEU A CA 1
ATOM 768 C C . LEU A 1 103 ? -11.641 5.509 6.074 1.00 93.31 103 LEU A C 1
ATOM 770 O O . LEU A 1 103 ? -10.603 5.336 5.447 1.00 93.31 103 LEU A O 1
ATOM 774 N N . HIS A 1 104 ? -11.995 4.716 7.088 1.00 93.38 104 HIS A N 1
ATOM 775 C CA . HIS A 1 104 ? -11.202 3.555 7.490 1.00 93.38 104 HIS A CA 1
ATOM 776 C C . HIS A 1 104 ? -11.209 2.450 6.424 1.00 93.38 104 HIS A C 1
ATOM 778 O O . HIS A 1 104 ? -10.157 1.895 6.119 1.00 93.38 104 HIS A O 1
ATOM 784 N N . GLU A 1 105 ? -12.370 2.162 5.832 1.00 94.50 105 GLU A N 1
ATOM 785 C CA . GLU A 1 105 ? -12.502 1.206 4.723 1.00 94.50 105 GLU A CA 1
ATOM 786 C C . GLU A 1 105 ? -11.691 1.667 3.504 1.00 94.50 105 GLU A C 1
ATOM 788 O O . GLU A 1 105 ? -10.894 0.901 2.967 1.00 94.50 105 GLU A O 1
ATOM 793 N N . LEU A 1 106 ? -11.805 2.945 3.128 1.00 95.94 106 LEU A N 1
ATOM 794 C CA . LEU A 1 106 ? -11.015 3.548 2.053 1.00 95.94 106 LEU A CA 1
ATOM 795 C C . LEU A 1 106 ? -9.514 3.492 2.345 1.00 95.94 106 LEU A C 1
ATOM 797 O O . LEU A 1 106 ? -8.739 3.205 1.444 1.00 95.94 106 LEU A O 1
ATOM 801 N N . HIS A 1 107 ? -9.091 3.723 3.589 1.00 96.56 107 HIS A N 1
ATOM 802 C CA . HIS A 1 107 ? -7.685 3.617 3.983 1.00 96.56 107 HIS A CA 1
ATOM 803 C C . HIS A 1 107 ? -7.149 2.187 3.825 1.00 96.56 107 HIS A C 1
ATOM 805 O O . HIS A 1 107 ? -6.055 1.996 3.297 1.00 96.56 107 HIS A O 1
ATOM 811 N N . GLN A 1 108 ? -7.931 1.176 4.216 1.00 96.19 108 GLN A N 1
ATOM 812 C CA . GLN A 1 108 ? -7.569 -0.229 4.013 1.00 96.19 108 GLN A CA 1
ATOM 813 C C . GLN A 1 108 ? -7.486 -0.596 2.525 1.00 96.19 108 GLN A C 1
ATOM 815 O O . GLN A 1 108 ? -6.515 -1.224 2.103 1.00 96.19 108 GLN A O 1
ATOM 820 N N . VAL A 1 109 ? -8.471 -0.173 1.726 1.00 97.06 109 VAL A N 1
ATOM 821 C CA . VAL A 1 109 ? -8.492 -0.404 0.272 1.00 97.06 109 VAL A CA 1
ATOM 822 C C . VAL A 1 109 ? -7.331 0.312 -0.417 1.00 97.06 109 VAL A C 1
ATOM 824 O O . VAL A 1 109 ? -6.672 -0.287 -1.260 1.00 97.06 109 VAL A O 1
ATOM 827 N N . ALA A 1 110 ? -7.031 1.554 -0.032 1.00 97.69 110 ALA A N 1
ATOM 828 C CA . ALA A 1 110 ? -5.898 2.309 -0.559 1.00 97.69 110 ALA A CA 1
ATOM 829 C C . ALA A 1 110 ? -4.570 1.600 -0.265 1.00 97.69 110 ALA A C 1
ATOM 831 O O . ALA A 1 110 ? -3.761 1.426 -1.173 1.00 97.69 110 ALA A O 1
ATOM 832 N N . GLY A 1 111 ? -4.372 1.127 0.971 1.00 97.50 111 GLY A N 1
ATOM 833 C CA . GLY A 1 111 ? -3.191 0.348 1.338 1.00 97.50 111 GLY A CA 1
ATOM 834 C C . GLY A 1 111 ? -3.032 -0.910 0.481 1.00 97.50 111 GLY A C 1
ATOM 835 O O . GLY A 1 111 ? -1.961 -1.142 -0.076 1.00 97.50 111 GLY A O 1
ATOM 836 N N . LEU A 1 112 ? -4.109 -1.684 0.310 1.00 97.81 112 LEU A N 1
ATOM 837 C CA . LEU A 1 112 ? -4.099 -2.878 -0.537 1.00 97.81 112 LEU A CA 1
ATOM 838 C C . LEU A 1 112 ? -3.807 -2.545 -2.008 1.00 97.81 112 LEU A C 1
ATOM 840 O O . LEU A 1 112 ? -2.990 -3.215 -2.636 1.00 97.81 112 LEU A O 1
ATOM 844 N N . ALA A 1 113 ? -4.437 -1.502 -2.551 1.00 98.19 113 ALA A N 1
ATOM 845 C CA . ALA A 1 113 ? -4.221 -1.067 -3.927 1.00 98.19 113 ALA A CA 1
ATOM 846 C C . ALA A 1 113 ? -2.758 -0.665 -4.173 1.00 98.19 113 ALA A C 1
ATOM 848 O O . ALA A 1 113 ? -2.184 -1.056 -5.188 1.00 98.19 113 ALA A O 1
ATOM 849 N N . ILE A 1 114 ? -2.123 0.037 -3.227 1.00 97.81 114 ILE A N 1
ATOM 850 C CA . ILE A 1 114 ? -0.692 0.363 -3.312 1.00 97.81 114 ILE A CA 1
ATOM 851 C C . ILE A 1 114 ? 0.158 -0.916 -3.315 1.00 97.81 114 ILE A C 1
ATOM 853 O O . ILE A 1 114 ? 1.057 -1.030 -4.143 1.00 97.81 114 ILE A O 1
ATOM 857 N N . VAL A 1 115 ? -0.122 -1.894 -2.441 1.00 97.69 115 VAL A N 1
ATOM 858 C CA . VAL A 1 115 ? 0.623 -3.171 -2.407 1.00 97.69 115 VAL A CA 1
ATOM 859 C C . VAL A 1 115 ? 0.488 -3.931 -3.729 1.00 97.69 115 VAL A C 1
ATOM 861 O O . VAL A 1 115 ? 1.485 -4.445 -4.231 1.00 97.69 115 VAL A O 1
ATOM 864 N N . VAL A 1 116 ? -0.710 -3.971 -4.320 1.00 96.81 116 VAL A N 1
ATOM 865 C CA . VAL A 1 116 ? -0.939 -4.586 -5.638 1.00 96.81 116 VAL A CA 1
ATOM 866 C C . VAL A 1 116 ? -0.120 -3.873 -6.712 1.00 96.81 116 VAL A C 1
ATOM 868 O O . VAL A 1 116 ? 0.613 -4.527 -7.448 1.00 96.81 116 VAL A O 1
ATOM 871 N N . LEU A 1 117 ? -0.194 -2.542 -6.791 1.00 96.50 117 LEU A N 1
ATOM 872 C CA . LEU A 1 117 ? 0.562 -1.774 -7.784 1.00 96.50 117 LEU A CA 1
ATOM 873 C C . LEU A 1 117 ? 2.077 -1.963 -7.613 1.00 96.50 117 LEU A C 1
ATOM 875 O O . LEU A 1 117 ? 2.770 -2.207 -8.600 1.00 96.50 117 LEU A O 1
ATOM 879 N N . LEU A 1 118 ? 2.584 -1.941 -6.377 1.00 95.81 118 LEU A N 1
ATOM 880 C CA . LEU A 1 118 ? 3.987 -2.246 -6.079 1.00 95.81 118 LEU A CA 1
ATOM 881 C C . LEU A 1 118 ? 4.366 -3.666 -6.510 1.00 95.81 118 LEU A C 1
ATOM 883 O O . LEU A 1 118 ? 5.419 -3.836 -7.115 1.00 95.81 118 LEU A O 1
ATOM 887 N N . ALA A 1 119 ? 3.521 -4.671 -6.261 1.00 95.69 119 ALA A N 1
ATOM 888 C CA . ALA A 1 119 ? 3.778 -6.044 -6.695 1.00 95.69 119 ALA A CA 1
ATOM 889 C C . ALA A 1 119 ? 3.922 -6.142 -8.223 1.00 95.69 119 ALA A C 1
ATOM 891 O O . ALA A 1 119 ? 4.814 -6.831 -8.715 1.00 95.69 119 ALA A O 1
ATOM 892 N N . LEU A 1 120 ? 3.090 -5.413 -8.975 1.00 94.44 120 LEU A N 1
ATOM 893 C CA . LEU A 1 120 ? 3.179 -5.356 -10.437 1.00 94.44 120 LEU A CA 1
ATOM 894 C C . LEU A 1 120 ? 4.475 -4.678 -10.912 1.00 94.44 120 LEU A C 1
ATOM 896 O O . LEU A 1 120 ? 5.102 -5.153 -11.858 1.00 94.44 120 LEU A O 1
ATOM 900 N N . HIS A 1 121 ? 4.906 -3.601 -10.247 1.00 94.25 121 HIS A N 1
ATOM 901 C CA . HIS A 1 121 ? 6.191 -2.947 -10.536 1.00 94.25 121 HIS A CA 1
ATOM 902 C C . HIS A 1 121 ? 7.383 -3.861 -10.230 1.00 94.25 121 HIS A C 1
ATOM 904 O O . HIS A 1 121 ? 8.288 -4.000 -11.056 1.00 94.25 121 HIS A O 1
ATOM 910 N N . VAL A 1 122 ? 7.357 -4.538 -9.079 1.00 94.31 122 VAL A N 1
ATOM 911 C CA . VAL A 1 122 ? 8.381 -5.513 -8.677 1.00 94.31 122 VAL A CA 1
ATOM 912 C C . VAL A 1 122 ? 8.451 -6.679 -9.665 1.00 94.31 122 VAL A C 1
ATOM 914 O O . VAL A 1 122 ? 9.548 -7.070 -10.057 1.00 94.31 122 VAL A O 1
ATOM 917 N N . GLY A 1 123 ? 7.304 -7.206 -10.108 1.00 89.44 123 GLY A N 1
ATOM 918 C CA . GLY A 1 123 ? 7.243 -8.299 -11.082 1.00 89.44 123 GLY A CA 1
ATOM 919 C C . GLY A 1 123 ? 7.940 -7.962 -12.405 1.00 89.44 123 GLY A C 1
ATOM 920 O O . GLY A 1 123 ? 8.587 -8.825 -13.001 1.00 89.44 123 GLY A O 1
ATOM 921 N N . GLN A 1 124 ? 7.868 -6.699 -12.839 1.00 87.81 124 GLN A N 1
ATOM 922 C CA . GLN A 1 124 ? 8.483 -6.236 -14.084 1.00 87.81 124 GLN A CA 1
ATOM 923 C C . GLN A 1 124 ? 10.005 -6.081 -13.968 1.00 87.81 124 GLN A C 1
ATOM 925 O O . GLN A 1 124 ? 10.735 -6.556 -14.842 1.00 87.81 124 GLN A O 1
ATOM 930 N N . ARG A 1 125 ? 10.490 -5.403 -12.918 1.00 83.69 125 ARG A N 1
ATOM 931 C CA . ARG A 1 125 ? 11.922 -5.163 -12.664 1.00 83.69 125 ARG A CA 1
ATOM 932 C C . ARG A 1 125 ? 12.198 -5.152 -11.157 1.00 83.69 125 ARG A C 1
ATOM 934 O O . ARG A 1 125 ? 12.107 -4.091 -10.539 1.00 83.69 125 ARG A O 1
ATOM 941 N N . PRO A 1 126 ? 12.569 -6.294 -10.556 1.00 86.25 126 PRO A N 1
ATOM 942 C CA . PRO A 1 126 ? 12.845 -6.355 -9.128 1.00 86.25 126 PRO A CA 1
ATOM 943 C C . PRO A 1 126 ? 14.177 -5.656 -8.830 1.00 86.25 126 PRO A C 1
ATOM 945 O O . PRO A 1 126 ? 15.250 -6.231 -8.981 1.00 86.25 126 PRO A O 1
ATOM 948 N N . THR A 1 127 ? 14.115 -4.390 -8.426 1.00 92.38 127 THR A N 1
ATOM 949 C CA . THR A 1 127 ? 15.263 -3.673 -7.858 1.00 92.38 127 THR A CA 1
ATOM 950 C C . THR A 1 127 ? 15.220 -3.769 -6.338 1.00 92.38 127 THR A C 1
ATOM 952 O O . THR A 1 127 ? 14.141 -3.885 -5.752 1.00 92.38 127 THR A O 1
ATOM 955 N N . GLY A 1 128 ? 16.377 -3.678 -5.675 1.00 92.38 128 GLY A N 1
ATOM 956 C CA . GLY A 1 128 ? 16.433 -3.694 -4.206 1.00 92.38 128 GLY A CA 1
ATOM 957 C C . GLY A 1 128 ? 15.556 -2.608 -3.567 1.00 92.38 128 GLY A C 1
ATOM 958 O O . GLY A 1 128 ? 14.867 -2.866 -2.584 1.00 92.38 128 GLY A O 1
ATOM 959 N N . PHE A 1 129 ? 15.496 -1.425 -4.187 1.00 94.06 129 PHE A N 1
ATOM 960 C CA . PHE A 1 129 ? 14.625 -0.327 -3.763 1.00 94.06 129 PHE A CA 1
ATOM 961 C C . PHE A 1 129 ? 13.128 -0.685 -3.844 1.00 94.06 129 PHE A C 1
ATOM 963 O O . PHE A 1 129 ? 12.390 -0.486 -2.874 1.00 94.06 129 PHE A O 1
ATOM 970 N N . LEU A 1 130 ? 12.672 -1.239 -4.975 1.00 93.81 130 LEU A N 1
ATOM 971 C CA . LEU A 1 130 ? 11.269 -1.632 -5.153 1.00 93.81 130 LEU A CA 1
ATOM 972 C C . LEU A 1 130 ? 10.883 -2.792 -4.232 1.00 93.81 130 LEU A C 1
ATOM 974 O O . LEU A 1 130 ? 9.817 -2.749 -3.625 1.00 93.81 130 LEU A O 1
ATOM 978 N N . LEU A 1 131 ? 11.759 -3.789 -4.078 1.00 95.38 131 LEU A N 1
ATOM 979 C CA . LEU A 1 131 ? 11.552 -4.918 -3.169 1.00 95.38 131 LEU A CA 1
ATOM 980 C C . LEU A 1 131 ? 11.450 -4.460 -1.710 1.00 95.38 131 LEU A C 1
ATOM 982 O O . LEU A 1 131 ? 10.509 -4.834 -1.012 1.00 95.38 131 LEU A O 1
ATOM 986 N N . GLY A 1 132 ? 12.371 -3.605 -1.259 1.00 96.44 132 GLY A N 1
ATOM 987 C CA . GLY A 1 132 ? 12.336 -3.049 0.093 1.00 96.44 132 GLY A CA 1
ATOM 988 C C . GLY A 1 132 ? 11.056 -2.254 0.358 1.00 96.44 132 GLY A C 1
ATOM 989 O O . GLY A 1 132 ? 10.392 -2.466 1.374 1.00 96.44 132 GLY A O 1
ATOM 990 N N . THR A 1 133 ? 10.659 -1.399 -0.590 1.00 96.81 133 THR A N 1
ATOM 991 C CA . THR A 1 133 ? 9.419 -0.611 -0.494 1.00 96.81 133 THR A CA 1
ATOM 992 C C . THR A 1 133 ? 8.181 -1.510 -0.478 1.00 96.81 133 THR A C 1
ATOM 994 O O . THR A 1 133 ? 7.277 -1.297 0.331 1.00 96.81 133 THR A O 1
ATOM 997 N N . PHE A 1 134 ? 8.150 -2.550 -1.317 1.00 97.25 134 PHE A N 1
ATOM 998 C CA . PHE A 1 134 ? 7.077 -3.541 -1.338 1.00 97.25 134 PHE A CA 1
ATOM 999 C C . PHE A 1 134 ? 6.942 -4.264 0.004 1.00 97.25 134 PHE A C 1
ATOM 1001 O O . PHE A 1 134 ? 5.845 -4.304 0.559 1.00 97.25 134 PHE A O 1
ATOM 1008 N N . HIS A 1 135 ? 8.034 -4.791 0.563 1.00 97.81 135 HIS A N 1
ATOM 1009 C CA . HIS A 1 135 ? 7.983 -5.510 1.835 1.00 97.81 135 HIS A CA 1
ATOM 1010 C C . HIS A 1 135 ? 7.595 -4.600 3.002 1.00 97.81 135 HIS A C 1
ATOM 1012 O O . HIS A 1 135 ? 6.779 -5.003 3.832 1.00 97.81 135 HIS A O 1
ATOM 1018 N N . ALA A 1 136 ? 8.115 -3.369 3.046 1.00 97.88 136 ALA A N 1
ATOM 1019 C CA . ALA A 1 136 ? 7.718 -2.383 4.046 1.00 97.88 136 ALA A CA 1
ATOM 1020 C C . ALA A 1 136 ? 6.214 -2.080 3.954 1.00 97.88 136 ALA A C 1
ATOM 1022 O O . ALA A 1 136 ? 5.505 -2.123 4.961 1.00 97.88 136 ALA A O 1
ATOM 1023 N N . MET A 1 137 ? 5.702 -1.856 2.742 1.00 97.94 137 MET A N 1
ATOM 1024 C CA . MET A 1 137 ? 4.284 -1.583 2.529 1.00 97.94 137 MET A CA 1
ATOM 1025 C C . MET A 1 137 ? 3.403 -2.788 2.888 1.00 97.94 137 MET A C 1
ATOM 1027 O O . MET A 1 137 ? 2.414 -2.638 3.605 1.00 97.94 137 MET A O 1
ATOM 1031 N N . ALA A 1 138 ? 3.781 -3.994 2.457 1.00 97.88 138 ALA A N 1
ATOM 1032 C CA . ALA A 1 138 ? 3.070 -5.228 2.778 1.00 97.88 138 ALA A CA 1
ATOM 1033 C C . ALA A 1 138 ? 3.042 -5.490 4.293 1.00 97.88 138 ALA A C 1
ATOM 1035 O O . ALA A 1 138 ? 1.992 -5.833 4.835 1.00 97.88 138 ALA A O 1
ATOM 1036 N N . LEU A 1 139 ? 4.159 -5.269 4.996 1.00 98.31 139 LEU A N 1
ATOM 1037 C CA . LEU A 1 139 ? 4.227 -5.370 6.455 1.00 98.31 139 LEU A CA 1
ATOM 1038 C C . LEU A 1 139 ? 3.281 -4.366 7.124 1.00 98.31 139 LEU A C 1
ATOM 1040 O O . LEU A 1 139 ? 2.494 -4.746 7.990 1.00 98.31 139 LEU A O 1
ATOM 1044 N N . GLY A 1 140 ? 3.309 -3.102 6.693 1.00 97.69 140 GLY A N 1
ATOM 1045 C CA . GLY A 1 140 ? 2.414 -2.065 7.202 1.00 97.69 140 GLY A CA 1
ATOM 1046 C C . GLY A 1 140 ? 0.941 -2.444 7.031 1.00 97.69 140 GLY A C 1
ATOM 1047 O O . GLY A 1 140 ? 0.177 -2.427 8.002 1.00 97.69 140 GLY A O 1
ATOM 1048 N N . VAL A 1 141 ? 0.541 -2.851 5.825 1.00 97.81 141 VAL A N 1
ATOM 1049 C CA . VAL A 1 141 ? -0.837 -3.266 5.516 1.00 97.81 141 VAL A CA 1
ATOM 1050 C C . VAL A 1 141 ? -1.247 -4.502 6.323 1.00 97.81 141 VAL A C 1
ATOM 1052 O O . VAL A 1 141 ? -2.321 -4.500 6.930 1.00 97.81 141 VAL A O 1
ATOM 1055 N N . ALA A 1 142 ? -0.382 -5.517 6.421 1.00 97.81 142 ALA A N 1
ATOM 1056 C CA . ALA A 1 142 ? -0.642 -6.722 7.206 1.00 97.81 142 ALA A CA 1
ATOM 1057 C C . ALA A 1 142 ? -0.805 -6.411 8.702 1.00 97.81 142 ALA A C 1
ATOM 1059 O O . ALA A 1 142 ? -1.768 -6.866 9.319 1.00 97.81 142 ALA A O 1
ATOM 1060 N N . CYS A 1 143 ? 0.066 -5.584 9.290 1.00 97.44 143 CYS A N 1
ATOM 1061 C CA . CYS A 1 143 ? -0.055 -5.157 10.686 1.00 97.44 143 CYS A CA 1
ATOM 1062 C C . CYS A 1 143 ? -1.339 -4.355 10.938 1.00 97.44 143 CYS A C 1
ATOM 1064 O O . CYS A 1 143 ? -2.000 -4.561 11.960 1.00 97.44 143 CYS A O 1
ATOM 1066 N N . GLY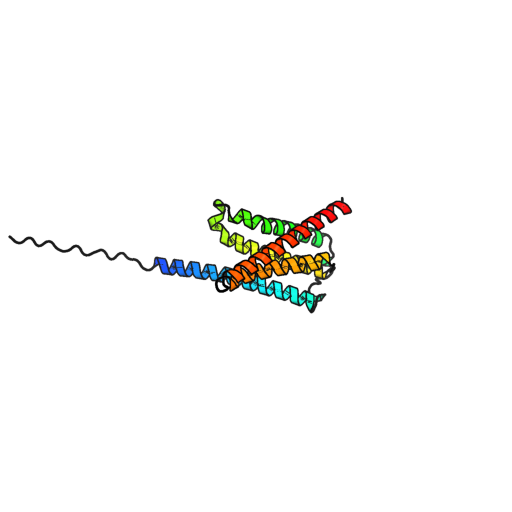 A 1 144 ? -1.726 -3.480 10.004 1.00 95.56 144 GLY A N 1
ATOM 1067 C CA . GLY A 1 144 ? -2.983 -2.735 10.067 1.00 95.56 144 GLY A CA 1
ATOM 1068 C C . GLY A 1 144 ? -4.205 -3.658 10.051 1.00 95.56 144 GLY A C 1
ATOM 1069 O O . GLY A 1 144 ? -5.086 -3.537 10.905 1.00 95.56 144 GLY A O 1
ATOM 1070 N N . ALA A 1 145 ? -4.229 -4.627 9.134 1.00 95.94 145 ALA A N 1
ATOM 1071 C CA . ALA A 1 145 ? -5.293 -5.621 9.035 1.00 95.94 145 ALA A CA 1
ATOM 1072 C C . ALA A 1 145 ? -5.356 -6.527 10.276 1.00 95.94 145 ALA A C 1
ATOM 1074 O O . ALA A 1 145 ? -6.422 -6.682 10.876 1.00 95.94 145 ALA A O 1
ATOM 1075 N N . LEU A 1 146 ? -4.212 -7.057 10.725 1.00 96.06 146 LEU A N 1
ATOM 1076 C CA . LEU A 1 146 ? -4.110 -7.860 11.946 1.00 96.06 146 LEU A CA 1
ATOM 1077 C C . LEU A 1 146 ? -4.629 -7.087 13.155 1.00 96.06 146 LEU A C 1
ATOM 1079 O O . LEU A 1 146 ? -5.439 -7.616 13.913 1.00 96.06 146 LEU A O 1
ATOM 1083 N N . ARG A 1 147 ? -4.254 -5.815 13.314 1.00 93.75 147 ARG A N 1
ATOM 1084 C CA . ARG A 1 147 ? -4.762 -4.975 14.405 1.00 93.75 147 ARG A CA 1
ATOM 1085 C C . ARG A 1 147 ? -6.292 -4.878 14.386 1.00 93.75 147 ARG A C 1
ATOM 1087 O O . ARG A 1 147 ? -6.901 -4.952 15.450 1.00 93.75 147 ARG A O 1
ATOM 1094 N N . THR A 1 148 ? -6.931 -4.778 13.221 1.00 92.38 148 THR A N 1
ATOM 1095 C CA . THR A 1 148 ? -8.404 -4.788 13.111 1.00 92.38 148 THR A CA 1
ATOM 1096 C C . THR A 1 148 ? -9.014 -6.146 13.490 1.00 92.38 148 THR A C 1
ATOM 1098 O O . THR A 1 148 ? -10.066 -6.206 14.134 1.00 92.38 148 THR A O 1
ATOM 1101 N N . LEU A 1 149 ? -8.358 -7.249 13.126 1.00 93.06 149 LEU A N 1
ATOM 1102 C CA . LEU A 1 149 ? -8.855 -8.609 13.353 1.00 93.06 149 LEU A CA 1
ATOM 1103 C C . LEU A 1 149 ? -8.682 -9.073 14.801 1.00 93.06 149 LEU A C 1
ATOM 1105 O O . LEU A 1 149 ? -9.637 -9.546 15.434 1.00 93.06 149 LEU A O 1
ATOM 1109 N N . VAL A 1 150 ? -7.462 -8.935 15.319 1.00 90.81 150 VAL A N 1
ATOM 1110 C CA . VAL A 1 150 ? -7.061 -9.469 16.620 1.00 90.81 150 VAL A CA 1
ATOM 1111 C C . VAL A 1 150 ? -7.071 -8.422 17.719 1.00 90.81 150 VAL A C 1
ATOM 1113 O O . VAL A 1 150 ? -7.191 -8.813 18.869 1.00 90.81 150 VAL A O 1
ATOM 1116 N N . GLY A 1 151 ? -7.040 -7.121 17.416 1.00 82.06 151 GLY A N 1
ATOM 1117 C CA . GLY A 1 151 ? -6.964 -6.046 18.417 1.00 82.06 151 GLY A CA 1
ATOM 1118 C C . GLY A 1 151 ? -7.978 -6.138 19.568 1.00 82.06 151 GLY A C 1
ATOM 1119 O O . GLY A 1 151 ? -7.582 -5.931 20.708 1.00 82.06 151 GLY A O 1
ATOM 1120 N N . PRO A 1 152 ? -9.252 -6.519 19.342 1.00 82.19 152 PRO A N 1
ATOM 1121 C CA . PRO A 1 152 ? -10.215 -6.702 20.434 1.00 82.19 152 PRO A CA 1
ATOM 1122 C C . PRO A 1 152 ? -9.910 -7.871 21.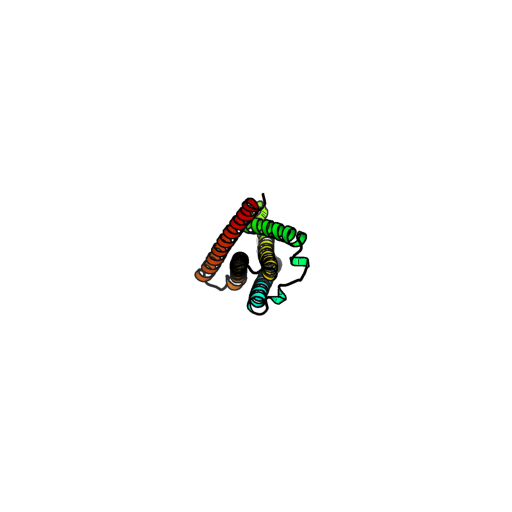388 1.00 82.19 152 PRO A C 1
ATOM 1124 O O . PRO A 1 152 ? -10.530 -7.964 22.441 1.00 82.19 152 PRO A O 1
ATOM 1127 N N . ARG A 1 153 ? -9.026 -8.796 20.995 1.00 87.81 153 ARG A N 1
ATOM 1128 C CA . ARG A 1 153 ? -8.648 -10.007 21.751 1.00 87.81 153 ARG A CA 1
ATOM 1129 C C . ARG A 1 153 ? -7.190 -9.979 22.206 1.00 87.81 153 ARG A C 1
ATOM 1131 O O . ARG A 1 153 ? -6.849 -10.550 23.233 1.00 87.81 153 ARG A O 1
ATOM 1138 N N . ALA A 1 154 ? -6.335 -9.340 21.421 1.00 80.62 154 ALA A N 1
ATOM 1139 C CA . ALA A 1 154 ? -4.928 -9.163 21.694 1.00 80.62 154 ALA A CA 1
ATOM 1140 C C . ALA A 1 154 ? -4.788 -8.090 22.779 1.00 80.62 154 ALA A C 1
ATOM 1142 O O . ALA A 1 154 ? -5.315 -6.988 22.638 1.00 80.62 154 ALA A O 1
ATOM 1143 N N . GLY A 1 155 ? -4.104 -8.411 23.879 1.00 90.50 155 GLY A N 1
ATOM 1144 C CA . GLY A 1 155 ? -3.894 -7.468 24.978 1.00 90.50 155 GLY A CA 1
ATOM 1145 C C . GLY A 1 155 ? -3.283 -6.135 24.519 1.00 90.50 155 GLY A C 1
ATOM 1146 O O . GLY A 1 155 ? -2.743 -6.009 23.416 1.00 90.50 155 GLY A O 1
ATOM 1147 N N . ARG A 1 156 ? -3.330 -5.121 25.395 1.00 90.56 156 ARG A N 1
ATOM 1148 C CA . ARG A 1 156 ? -2.877 -3.749 25.083 1.00 90.56 156 ARG A CA 1
ATOM 1149 C C . ARG A 1 156 ? -1.472 -3.702 24.470 1.00 90.56 156 ARG A C 1
ATOM 1151 O O . ARG A 1 156 ? -1.275 -2.981 23.495 1.00 90.56 156 ARG A O 1
ATOM 1158 N N . ALA A 1 157 ? -0.540 -4.503 24.990 1.00 91.88 157 ALA A N 1
ATOM 1159 C CA . ALA A 1 157 ? 0.836 -4.578 24.499 1.00 91.88 157 ALA A CA 1
ATOM 1160 C C . ALA A 1 157 ? 0.916 -5.030 23.030 1.00 91.88 157 ALA A C 1
ATOM 1162 O O . ALA A 1 157 ? 1.551 -4.367 22.217 1.00 91.88 157 ALA A O 1
ATOM 1163 N N . ALA A 1 158 ? 0.205 -6.097 22.655 1.00 91.88 158 ALA A N 1
ATOM 1164 C CA . ALA A 1 158 ? 0.193 -6.600 21.281 1.00 91.88 158 ALA A CA 1
ATOM 1165 C C . ALA A 1 158 ? -0.448 -5.596 20.306 1.00 91.88 158 ALA A C 1
ATOM 1167 O O . ALA A 1 158 ? 0.088 -5.333 19.230 1.00 91.88 158 ALA A O 1
ATOM 1168 N N . SER A 1 159 ? -1.563 -4.968 20.700 1.00 91.38 159 SER A N 1
ATOM 1169 C CA . SER A 1 159 ? -2.200 -3.925 19.884 1.00 91.38 159 SER A CA 1
ATOM 1170 C C . SER A 1 159 ? -1.308 -2.686 19.713 1.00 91.38 159 SER A C 1
ATOM 1172 O O . SER A 1 159 ? -1.351 -2.041 18.659 1.00 91.38 159 SER A O 1
ATOM 1174 N N . ALA A 1 160 ? -0.521 -2.328 20.733 1.00 93.44 160 ALA A N 1
ATOM 1175 C CA . ALA A 1 160 ? 0.458 -1.246 20.662 1.00 93.44 160 ALA A CA 1
ATOM 1176 C C . ALA A 1 160 ? 1.646 -1.618 19.763 1.00 93.44 160 ALA A C 1
ATOM 1178 O O . ALA A 1 160 ? 2.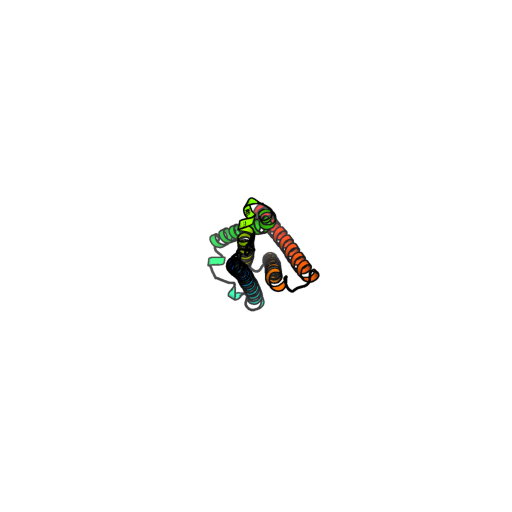013 -0.823 18.902 1.00 93.44 160 ALA A O 1
ATOM 1179 N N . GLY A 1 161 ? 2.171 -2.841 19.880 1.00 96.19 161 GLY A N 1
ATOM 1180 C CA . GLY A 1 161 ? 3.243 -3.351 19.023 1.00 96.19 161 GLY A CA 1
ATOM 1181 C C . GLY A 1 161 ? 2.865 -3.336 17.541 1.00 96.19 161 GLY A C 1
ATOM 1182 O O . GLY A 1 161 ? 3.583 -2.756 16.732 1.00 96.19 161 GLY A O 1
ATOM 1183 N N . LEU A 1 162 ? 1.686 -3.864 17.185 1.00 95.62 162 LEU A N 1
ATOM 1184 C CA . LEU A 1 162 ? 1.183 -3.831 15.802 1.00 95.62 162 LEU A CA 1
ATOM 1185 C C . LEU A 1 162 ? 1.047 -2.404 15.255 1.00 95.62 162 LEU A C 1
ATOM 1187 O O . LEU A 1 162 ? 1.304 -2.167 14.077 1.00 95.62 162 LEU A O 1
ATOM 1191 N N . LEU A 1 163 ? 0.656 -1.447 16.102 1.00 94.62 163 LEU A N 1
ATOM 1192 C CA . LEU A 1 163 ? 0.598 -0.040 15.710 1.00 94.62 163 LEU A CA 1
ATOM 1193 C C . LEU A 1 163 ? 1.984 0.549 15.489 1.00 94.62 163 LEU A C 1
ATOM 1195 O O . LEU A 1 163 ? 2.176 1.255 14.507 1.00 94.62 163 LEU A O 1
ATOM 1199 N N . GLY A 1 164 ? 2.924 0.263 16.390 1.00 96.88 164 GLY A N 1
ATOM 1200 C CA . GLY A 1 164 ? 4.306 0.714 16.273 1.00 96.88 164 GLY A CA 1
ATOM 1201 C C . GLY A 1 164 ? 4.936 0.231 14.970 1.00 96.88 164 GLY A C 1
ATOM 1202 O O . GLY A 1 164 ? 5.463 1.045 14.219 1.00 96.88 164 GLY A O 1
ATOM 1203 N N . ILE A 1 165 ? 4.782 -1.059 14.649 1.00 97.94 165 ILE A N 1
ATOM 1204 C CA . ILE A 1 165 ? 5.275 -1.637 13.390 1.00 97.94 165 ILE A CA 1
ATOM 1205 C C . ILE A 1 165 ? 4.600 -0.975 12.185 1.00 97.94 165 ILE A C 1
ATOM 1207 O O . ILE A 1 165 ? 5.285 -0.565 11.253 1.00 97.94 165 ILE A O 1
ATOM 1211 N N . HIS A 1 166 ? 3.273 -0.816 12.208 1.00 96.75 166 HIS A N 1
ATOM 1212 C CA . HIS A 1 166 ? 2.539 -0.155 11.127 1.00 96.75 166 HIS A CA 1
ATOM 1213 C C . HIS A 1 166 ? 3.024 1.284 10.884 1.00 96.75 166 HIS A C 1
ATOM 1215 O O . HIS A 1 166 ? 3.233 1.678 9.737 1.00 96.75 166 HIS A O 1
ATOM 1221 N N . ILE A 1 167 ? 3.241 2.063 11.950 1.00 95.88 167 ILE A N 1
ATOM 1222 C CA . ILE A 1 167 ? 3.753 3.437 11.858 1.00 95.88 167 ILE A CA 1
ATOM 1223 C C . ILE A 1 167 ? 5.187 3.440 11.325 1.00 95.88 167 ILE A C 1
ATOM 1225 O O . ILE A 1 167 ? 5.472 4.184 10.392 1.00 95.88 167 ILE A O 1
ATOM 1229 N N . ALA A 1 168 ? 6.073 2.599 11.864 1.00 98.12 168 ALA A N 1
ATOM 1230 C CA . ALA A 1 168 ? 7.466 2.522 11.425 1.00 98.12 168 ALA A CA 1
ATOM 1231 C C . ALA A 1 168 ? 7.574 2.152 9.937 1.00 98.12 168 ALA A C 1
ATOM 1233 O O . ALA A 1 168 ? 8.270 2.826 9.178 1.00 98.12 168 ALA A O 1
ATOM 1234 N N . ALA A 1 169 ? 6.817 1.140 9.502 1.00 97.69 169 ALA A N 1
ATOM 1235 C CA . ALA A 1 169 ? 6.710 0.754 8.100 1.00 97.69 169 ALA A CA 1
ATOM 1236 C C . ALA A 1 169 ? 6.176 1.900 7.227 1.00 97.69 169 ALA A C 1
ATOM 1238 O O . ALA A 1 169 ? 6.707 2.148 6.147 1.00 97.69 169 ALA A O 1
ATOM 1239 N N . SER A 1 170 ? 5.175 2.644 7.711 1.00 96.25 170 SER A N 1
ATOM 1240 C CA . SER A 1 170 ? 4.648 3.811 6.995 1.00 96.25 170 SER A CA 1
ATOM 1241 C C . SER A 1 170 ? 5.717 4.891 6.836 1.00 96.25 170 SER A C 1
ATOM 1243 O O . SER A 1 170 ? 5.933 5.363 5.727 1.00 96.25 170 SER A O 1
ATOM 1245 N N . CYS A 1 171 ? 6.447 5.245 7.899 1.00 97.00 171 CYS A N 1
ATOM 1246 C CA . CYS A 1 171 ? 7.542 6.217 7.821 1.00 97.00 171 CYS A CA 1
ATOM 1247 C C . CYS A 1 171 ? 8.614 5.796 6.806 1.00 97.00 171 CYS A C 1
ATOM 1249 O O . CYS A 1 171 ? 9.073 6.626 6.024 1.00 97.00 171 CYS A O 1
ATOM 1251 N N . LEU A 1 172 ? 8.968 4.508 6.774 1.00 97.19 172 LEU A N 1
ATOM 1252 C CA . LEU A 1 172 ? 9.920 3.971 5.805 1.00 97.19 172 LEU A CA 1
ATOM 1253 C C . LEU A 1 172 ? 9.409 4.102 4.361 1.00 97.19 172 LEU A C 1
ATOM 1255 O O . LEU A 1 172 ? 10.153 4.548 3.491 1.00 97.19 172 LEU A O 1
ATOM 1259 N N . VAL A 1 173 ? 8.136 3.780 4.103 1.00 96.88 173 VAL A N 1
ATOM 1260 C CA . VAL A 1 173 ? 7.515 3.950 2.776 1.00 96.88 173 VAL A CA 1
ATOM 1261 C C . VAL A 1 173 ? 7.440 5.429 2.378 1.00 96.88 173 VAL A C 1
ATOM 1263 O O . VAL A 1 173 ? 7.694 5.754 1.221 1.00 96.88 173 VAL A O 1
ATOM 1266 N N . ALA A 1 174 ? 7.150 6.339 3.315 1.00 96.00 174 ALA A N 1
ATOM 1267 C CA . ALA A 1 174 ? 7.200 7.784 3.064 1.00 96.00 174 ALA A CA 1
ATOM 1268 C C . ALA A 1 174 ? 8.603 8.236 2.648 1.00 96.00 174 ALA A C 1
ATOM 1270 O O . ALA A 1 174 ? 8.752 8.928 1.643 1.00 96.00 174 ALA A O 1
ATOM 1271 N N . ALA A 1 175 ? 9.630 7.824 3.394 1.00 96.31 175 ALA A N 1
ATOM 1272 C CA . ALA A 1 175 ? 11.015 8.151 3.079 1.00 96.31 175 ALA A CA 1
ATOM 1273 C C . ALA A 1 175 ? 11.421 7.605 1.700 1.00 96.31 175 ALA A C 1
ATOM 1275 O O . ALA A 1 175 ? 11.998 8.336 0.898 1.00 96.31 175 ALA A O 1
ATOM 1276 N N . ALA A 1 176 ? 11.050 6.359 1.389 1.00 95.44 176 ALA A N 1
ATOM 1277 C CA . ALA A 1 176 ? 11.285 5.761 0.078 1.00 95.44 176 ALA A CA 1
ATOM 1278 C C . ALA A 1 176 ? 10.578 6.543 -1.043 1.00 95.44 176 ALA A C 1
ATOM 1280 O O . ALA A 1 176 ? 11.190 6.826 -2.070 1.00 95.44 176 ALA A O 1
ATOM 1281 N N . ALA A 1 177 ? 9.321 6.948 -0.842 1.00 94.81 177 ALA A N 1
ATOM 1282 C CA . ALA A 1 177 ? 8.577 7.734 -1.822 1.00 94.81 177 ALA A CA 1
ATOM 1283 C C . ALA A 1 177 ? 9.218 9.108 -2.076 1.00 94.81 177 ALA A C 1
ATOM 1285 O O . ALA A 1 177 ? 9.373 9.498 -3.230 1.00 94.81 177 ALA A O 1
ATOM 1286 N N . LEU A 1 178 ? 9.641 9.819 -1.024 1.00 95.75 178 LEU A N 1
ATOM 1287 C CA . LEU A 1 178 ? 10.338 11.103 -1.157 1.00 95.75 178 LEU A CA 1
ATOM 1288 C C . LEU A 1 178 ? 11.681 10.952 -1.874 1.00 95.75 178 LEU A C 1
ATOM 1290 O O . LEU A 1 178 ? 11.982 11.729 -2.777 1.00 95.75 178 LEU A O 1
ATOM 1294 N N . LEU A 1 179 ? 12.459 9.926 -1.521 1.00 95.75 179 LEU A N 1
ATOM 1295 C CA . LEU A 1 179 ? 13.719 9.616 -2.194 1.00 95.75 179 LEU A CA 1
ATOM 1296 C C . LEU A 1 179 ? 13.498 9.299 -3.680 1.00 95.75 179 LEU A C 1
ATOM 1298 O O . LEU A 1 179 ? 14.253 9.757 -4.534 1.00 95.75 179 LEU A O 1
ATOM 1302 N N . HIS A 1 180 ? 12.441 8.554 -4.005 1.00 93.06 180 HIS A N 1
ATOM 1303 C CA . HIS A 1 180 ? 12.088 8.260 -5.389 1.00 93.06 180 HIS A CA 1
ATOM 1304 C C . HIS A 1 180 ? 11.707 9.522 -6.168 1.00 93.06 180 HIS A C 1
ATOM 1306 O O . HIS A 1 180 ? 12.204 9.717 -7.273 1.00 93.06 180 HIS A O 1
ATOM 1312 N N . LEU A 1 181 ? 10.876 10.395 -5.588 1.00 92.69 181 LEU A N 1
ATOM 1313 C CA . LEU A 1 181 ? 10.513 11.677 -6.200 1.00 92.69 181 LEU A CA 1
ATOM 1314 C C . LEU A 1 181 ? 11.741 12.560 -6.430 1.00 92.69 181 LEU A C 1
ATOM 1316 O O . LEU A 1 181 ? 11.859 13.160 -7.495 1.00 92.69 181 LEU A O 1
ATOM 1320 N N . TYR A 1 182 ? 12.667 12.595 -5.469 1.00 94.62 182 TYR A N 1
ATOM 1321 C CA . TYR A 1 182 ? 13.941 13.289 -5.625 1.00 94.62 182 TYR A CA 1
ATOM 1322 C C . TYR A 1 182 ? 14.733 12.749 -6.818 1.00 94.62 182 TYR A C 1
ATOM 1324 O O . TYR A 1 182 ? 15.181 13.538 -7.640 1.00 94.62 182 TYR A O 1
ATOM 1332 N N . PHE A 1 183 ? 14.863 11.427 -6.966 1.00 92.38 183 PHE A N 1
ATOM 1333 C CA . PHE A 1 183 ? 15.573 10.846 -8.107 1.00 92.38 183 PHE A CA 1
ATOM 1334 C C . PHE A 1 183 ? 14.885 11.102 -9.443 1.00 92.38 183 PHE A C 1
ATOM 1336 O O . PHE A 1 183 ? 15.567 11.365 -10.429 1.00 92.38 183 PHE A O 1
ATOM 1343 N N . VAL A 1 184 ? 13.552 11.053 -9.489 1.00 89.69 184 VAL A N 1
ATOM 1344 C CA . VAL A 1 184 ? 12.814 11.432 -10.698 1.00 89.69 184 VAL A CA 1
ATOM 1345 C C . VAL A 1 184 ? 13.128 12.884 -11.044 1.00 89.69 184 VAL A C 1
ATOM 1347 O O . VAL A 1 184 ? 13.561 13.151 -12.156 1.00 89.69 184 VAL A O 1
ATOM 1350 N N . TYR A 1 185 ? 13.005 13.809 -10.094 1.00 92.00 185 TYR A N 1
ATOM 1351 C CA . TYR A 1 185 ? 13.326 15.216 -10.324 1.00 92.00 185 TYR A CA 1
ATOM 1352 C C . TYR A 1 185 ? 14.786 15.420 -10.766 1.00 92.00 185 TYR A C 1
ATOM 1354 O O . TYR A 1 185 ? 15.026 16.002 -11.813 1.00 92.00 185 TYR A O 1
ATOM 1362 N N . ALA A 1 186 ? 15.758 14.893 -10.021 1.00 93.38 186 ALA A N 1
ATOM 1363 C CA . ALA A 1 186 ? 17.182 15.147 -10.245 1.00 93.38 186 ALA A CA 1
ATOM 1364 C C . ALA A 1 186 ? 17.747 14.539 -11.540 1.00 93.38 186 ALA A C 1
ATOM 1366 O O . ALA A 1 186 ? 18.772 15.009 -12.024 1.00 93.38 186 ALA A O 1
ATOM 1367 N N . TYR A 1 187 ? 17.126 13.481 -12.073 1.00 89.50 187 TYR A N 1
ATOM 1368 C CA . TYR A 1 187 ? 17.641 12.754 -13.240 1.00 89.50 187 TYR A CA 1
ATOM 1369 C C . TYR A 1 187 ? 16.707 12.776 -14.456 1.00 89.50 187 TYR A C 1
ATOM 1371 O O . TYR A 1 187 ? 17.013 12.128 -15.458 1.00 89.50 187 TYR A O 1
ATOM 1379 N N . THR A 1 188 ? 15.567 13.471 -14.385 1.00 84.81 188 THR A N 1
ATOM 1380 C CA . THR A 1 188 ? 14.646 13.611 -15.531 1.00 84.81 188 THR A CA 1
ATOM 1381 C C . THR A 1 188 ? 14.188 15.042 -15.816 1.00 84.81 188 THR A C 1
ATOM 1383 O O . THR A 1 188 ? 13.569 15.248 -16.860 1.00 84.81 188 THR A O 1
ATOM 1386 N N . ALA A 1 189 ? 14.484 16.004 -14.933 1.00 67.12 189 ALA A N 1
ATOM 1387 C CA . ALA A 1 189 ? 14.321 17.439 -15.183 1.00 67.12 189 ALA A CA 1
ATOM 1388 C C . ALA A 1 189 ? 15.633 18.048 -15.695 1.00 67.12 189 ALA A C 1
ATOM 1390 O O . ALA A 1 189 ? 15.540 18.996 -16.505 1.00 67.12 189 ALA A O 1
#